Protein AF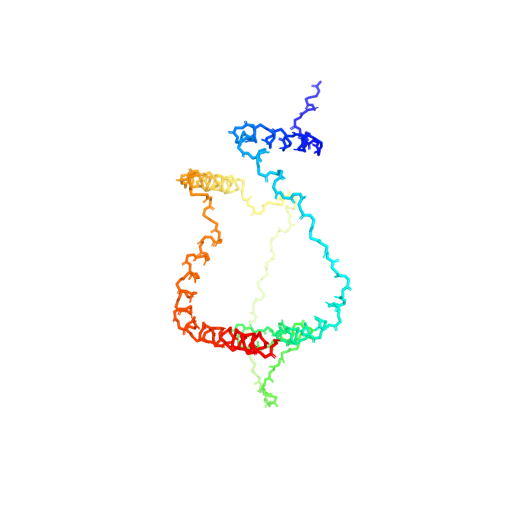-A0A2D8PUY9-F1 (afdb_monomer)

Solvent-accessible surface area (backbone atoms only — not comparable to full-atom values): 13698 Å² total; per-residue (Å²): 137,80,92,83,81,88,78,73,74,75,52,72,67,54,55,52,50,50,51,52,48,52,54,56,66,63,45,71,82,66,51,91,70,56,74,77,60,61,76,79,65,81,68,83,78,85,81,76,94,72,92,85,82,82,81,78,76,75,73,68,65,72,67,63,73,73,58,76,79,83,44,62,46,75,45,98,87,71,51,38,32,31,74,85,77,73,46,68,65,68,95,70,95,72,90,77,90,82,84,88,82,96,81,85,83,90,79,89,77,80,90,80,80,80,96,79,75,88,88,74,74,100,60,99,60,55,73,65,61,52,52,53,50,52,51,52,51,52,52,48,52,52,51,53,53,48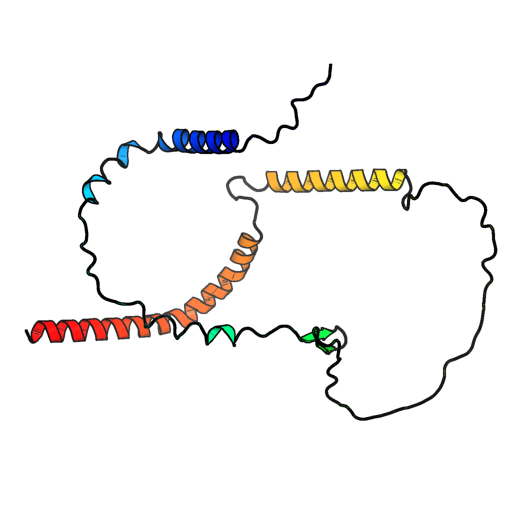,53,62,66,67,42,51,85,90,52,63,78,86,41,72,64,55,53,49,47,65,63,43,50,62,58,54,47,56,50,44,70,70,47,44,62,63,54,48,51,54,52,52,53,52,49,50,53,51,52,50,52,53,52,53,54,63,72,74,108

Foldseek 3Di:
DDPDDDPPPPPPVVVVVVVVVVVVVVCVVPPPPVVVVVVVPPDDDPDDDDDPDPPPPPPPPVVVVPPDPPQWDQDPVRWIARVVPRDTPDPDPDDDDDDDDPDDDDDPDDPDDDPDDPDDDPDPDDPVRVVVVVVVVVVVVVVVVVVLVPPDPVDHRCDVVVVVCVVCVVVVVVVCVVCVVVVVCVVVVVVVVVVVVVVVVVVVD

Radius of gyration: 35.77 Å; Cα contacts (8 Å, |Δi|>4): 36; chains: 1; bounding box: 80×52×100 Å

Secondary structure (DSSP, 8-state):
-----S--PPPHHHHHHHHHHHHHHHHTTTTTTTTTTSTTS------------SSSSSSSSTTTTTS----EEE-TTS-EEETTT--B--S----------------------------S-S-SS-HHHHHHHHHHHHHHHHHHHHHHHHS-TTS-S--HHHHHHHHHHHHHHHHHHHHHHHHHHHHHHHHHHHHHHHHHHHHH-

Sequence (205 aa):
MSDQNSQQEPSMEEILASIRRIISEDVDEEGSAAEKAVEAFEAEPKIGDETIADDLVAEESEYEEEVLELTDEVQDDGTVVNLKTGETLDEDTQQTEEDDPHRETGLVDEITTSASAAVIDERLVSQTAGIDSVSSLSALAAAVDDHRRASDPSIGPRTIEDLVKEVMRPMIREWLDDNLPALVERLVGREIERLTREAEDISQR

Mean predicted aligned error: 24.02 Å

Structure (mmCIF, N/CA/C/O backbone):
data_AF-A0A2D8PUY9-F1
#
_entry.id   AF-A0A2D8PUY9-F1
#
loop_
_atom_site.group_PDB
_atom_site.id
_atom_site.type_symbol
_atom_site.label_atom_id
_atom_site.label_alt_id
_atom_site.label_comp_id
_atom_site.label_asym_id
_atom_site.label_entity_id
_atom_site.label_seq_id
_atom_site.pdbx_PDB_ins_code
_atom_site.Cartn_x
_atom_site.Cartn_y
_atom_site.Cartn_z
_atom_site.occupancy
_atom_site.B_iso_or_equiv
_atom_site.auth_seq_id
_atom_site.auth_comp_id
_atom_site.auth_asym_id
_atom_site.auth_atom_id
_atom_site.pdbx_PDB_model_num
ATOM 1 N N . MET A 1 1 ? 57.898 -4.138 -7.271 1.00 39.34 1 MET A N 1
ATOM 2 C CA . MET A 1 1 ? 57.469 -3.847 -5.890 1.00 39.34 1 MET A CA 1
ATOM 3 C C . MET A 1 1 ? 55.996 -3.533 -6.012 1.00 39.34 1 MET A C 1
ATOM 5 O O . MET A 1 1 ? 55.668 -2.479 -6.530 1.00 39.34 1 MET A O 1
ATOM 9 N N . SER A 1 2 ? 55.167 -4.547 -5.791 1.00 42.94 2 SER A N 1
ATOM 10 C CA . SER A 1 2 ? 53.763 -4.593 -6.195 1.00 42.94 2 SER A CA 1
ATOM 11 C C . SER A 1 2 ? 52.893 -3.879 -5.167 1.00 42.94 2 SER A C 1
ATOM 13 O O . SER A 1 2 ? 52.941 -4.235 -3.993 1.00 42.94 2 SER A O 1
ATOM 15 N N . ASP A 1 3 ? 52.095 -2.914 -5.614 1.00 52.28 3 ASP A N 1
ATOM 16 C CA . ASP A 1 3 ? 51.030 -2.305 -4.822 1.00 52.28 3 ASP A CA 1
ATOM 17 C C . ASP A 1 3 ? 49.920 -3.345 -4.582 1.00 52.28 3 ASP A C 1
ATOM 19 O O . ASP A 1 3 ? 49.022 -3.540 -5.398 1.00 52.28 3 ASP A O 1
ATOM 23 N N . GLN A 1 4 ? 50.030 -4.073 -3.471 1.00 55.38 4 GLN A N 1
ATOM 24 C CA . GLN A 1 4 ? 49.036 -5.013 -2.946 1.00 55.38 4 GLN A CA 1
ATOM 25 C C . GLN A 1 4 ? 48.485 -4.447 -1.633 1.00 55.38 4 GLN A C 1
ATOM 27 O O . GLN A 1 4 ? 48.875 -4.892 -0.562 1.00 55.38 4 GLN A O 1
ATOM 32 N N . ASN A 1 5 ? 47.634 -3.418 -1.695 1.00 58.72 5 ASN A N 1
ATOM 33 C CA . ASN A 1 5 ? 46.869 -2.978 -0.515 1.00 58.72 5 ASN A CA 1
ATOM 34 C C . ASN A 1 5 ? 45.516 -2.312 -0.844 1.00 58.72 5 ASN A C 1
ATOM 36 O O . ASN A 1 5 ? 44.975 -1.588 -0.017 1.00 58.72 5 ASN A O 1
ATOM 40 N N . SER A 1 6 ? 44.963 -2.506 -2.047 1.00 58.19 6 SER A N 1
ATOM 41 C CA . SER A 1 6 ? 43.817 -1.698 -2.518 1.00 58.19 6 SER A CA 1
ATOM 42 C C . SER A 1 6 ? 42.512 -2.474 -2.722 1.00 58.19 6 SER A C 1
ATOM 44 O O . SER A 1 6 ? 41.561 -1.909 -3.249 1.00 58.19 6 SER A O 1
ATOM 46 N N . GLN A 1 7 ? 42.452 -3.754 -2.346 1.00 54.69 7 GLN A N 1
ATOM 47 C CA . GLN A 1 7 ? 41.226 -4.571 -2.397 1.00 54.69 7 GLN A CA 1
ATOM 48 C C . GLN A 1 7 ? 41.099 -5.482 -1.169 1.00 54.69 7 GLN A C 1
ATOM 50 O O . GLN A 1 7 ? 40.633 -6.613 -1.267 1.00 54.69 7 GLN A O 1
ATOM 55 N N . GLN A 1 8 ? 41.541 -5.009 -0.002 1.00 61.84 8 GLN A N 1
ATOM 56 C CA . GLN A 1 8 ? 41.141 -5.653 1.241 1.00 61.84 8 GLN A CA 1
ATOM 57 C C . GLN A 1 8 ? 39.711 -5.180 1.513 1.00 61.84 8 GLN A C 1
ATOM 59 O O . GLN A 1 8 ? 39.507 -4.034 1.913 1.00 61.84 8 GLN A O 1
ATOM 64 N N . GLU A 1 9 ? 38.719 -6.018 1.209 1.00 67.50 9 GLU A N 1
ATOM 65 C CA . GLU A 1 9 ? 37.385 -5.833 1.779 1.00 67.50 9 GLU A CA 1
ATOM 66 C C . GLU A 1 9 ? 37.569 -5.636 3.293 1.00 67.50 9 GLU A C 1
ATOM 68 O O . GLU A 1 9 ? 38.335 -6.400 3.899 1.00 67.50 9 GLU A O 1
ATOM 73 N N . PRO A 1 10 ? 36.989 -4.575 3.889 1.00 78.31 10 PRO A N 1
ATOM 74 C CA . PRO A 1 10 ? 37.226 -4.261 5.290 1.00 78.31 10 PRO A CA 1
ATOM 75 C C . PRO A 1 10 ? 36.910 -5.491 6.132 1.00 78.31 10 PRO A C 1
ATOM 77 O O . PRO A 1 10 ? 35.888 -6.153 5.927 1.00 78.31 10 PRO A O 1
ATOM 80 N N . SER A 1 11 ? 37.810 -5.818 7.058 1.00 83.94 11 SER A N 1
ATOM 81 C CA . SER A 1 11 ? 37.607 -6.970 7.931 1.00 83.94 11 SER A CA 1
ATOM 82 C C . SER A 1 11 ? 36.306 -6.769 8.708 1.00 83.94 11 SER A C 1
ATOM 84 O O . SER A 1 11 ? 35.991 -5.657 9.130 1.00 83.94 11 SER A O 1
ATOM 86 N N . MET A 1 12 ? 35.552 -7.843 8.935 1.00 82.31 12 MET A N 1
ATOM 87 C CA . MET A 1 12 ? 34.313 -7.849 9.726 1.00 82.31 12 MET A CA 1
ATOM 88 C C . MET A 1 12 ? 34.448 -7.050 11.037 1.00 82.31 12 MET A C 1
ATOM 90 O O . MET A 1 12 ? 33.540 -6.334 11.446 1.00 82.31 12 MET A O 1
ATOM 94 N N . GLU A 1 13 ? 35.610 -7.131 11.682 1.00 89.56 13 GLU A N 1
ATOM 95 C CA . GLU A 1 13 ? 35.911 -6.422 12.926 1.00 89.56 13 GLU A CA 1
ATOM 96 C C . GLU A 1 13 ? 36.027 -4.901 12.743 1.00 89.56 13 GLU A C 1
ATOM 98 O O . GLU A 1 13 ? 35.631 -4.152 13.631 1.00 89.56 13 GLU A O 1
ATOM 103 N N . GLU A 1 14 ? 36.503 -4.429 11.588 1.00 88.44 14 GLU A N 1
ATOM 104 C CA . GLU A 1 14 ? 36.558 -3.004 11.239 1.00 88.44 14 GLU A CA 1
ATOM 105 C C . GLU A 1 14 ? 35.168 -2.457 10.922 1.00 88.44 14 GLU A C 1
ATOM 107 O O . GLU A 1 14 ? 34.832 -1.360 11.369 1.00 88.44 14 GLU A O 1
ATOM 112 N N . ILE A 1 15 ? 34.333 -3.238 10.222 1.00 89.56 15 ILE A N 1
ATOM 113 C CA . ILE A 1 15 ? 32.924 -2.893 9.979 1.00 89.56 15 ILE A CA 1
ATOM 114 C C . ILE A 1 15 ? 32.199 -2.741 11.323 1.00 89.56 15 ILE A C 1
ATOM 116 O O . ILE A 1 15 ? 31.556 -1.721 11.577 1.00 89.56 15 ILE A O 1
ATOM 120 N N . LEU A 1 16 ? 32.361 -3.711 12.227 1.00 91.31 16 LEU A N 1
ATOM 121 C CA . LEU A 1 16 ? 31.745 -3.681 13.555 1.00 91.31 16 LEU A CA 1
ATOM 122 C C . LEU A 1 16 ? 32.310 -2.561 14.441 1.00 91.31 16 LEU A C 1
ATOM 124 O O . LEU A 1 16 ? 31.557 -1.929 15.183 1.00 91.31 16 LEU A O 1
ATOM 128 N N . ALA A 1 17 ? 33.610 -2.274 14.354 1.00 93.31 17 ALA A N 1
ATOM 129 C CA . ALA A 1 17 ? 34.223 -1.158 15.067 1.00 93.31 17 ALA A CA 1
ATOM 130 C C . ALA A 1 17 ? 33.740 0.199 14.535 1.00 93.31 17 ALA A C 1
ATOM 132 O O . ALA A 1 17 ? 33.518 1.110 15.331 1.00 93.31 17 ALA A O 1
ATOM 133 N N . SER A 1 18 ? 33.527 0.334 13.221 1.00 89.44 18 SER A N 1
ATOM 134 C CA . SER A 1 18 ? 33.013 1.565 12.615 1.00 89.44 18 SER A CA 1
ATOM 135 C C . SER A 1 18 ? 31.549 1.808 12.969 1.00 89.44 18 SER A C 1
ATOM 137 O O . SER A 1 18 ? 31.197 2.939 13.290 1.00 89.44 18 SER A O 1
ATOM 139 N N . ILE A 1 19 ? 30.707 0.766 12.970 1.00 90.88 19 ILE A N 1
ATOM 140 C CA . ILE A 1 19 ? 29.314 0.868 13.435 1.00 90.88 19 ILE A CA 1
ATOM 141 C C . ILE A 1 19 ? 29.287 1.238 14.922 1.00 90.88 19 ILE A C 1
ATOM 143 O O . ILE A 1 19 ? 28.583 2.167 15.305 1.00 90.88 19 ILE A O 1
ATOM 147 N N . ARG A 1 20 ? 30.097 0.572 15.763 1.00 87.12 20 ARG A N 1
ATOM 148 C CA . ARG A 1 20 ? 30.186 0.895 17.197 1.00 87.12 20 ARG A CA 1
ATOM 149 C C . ARG A 1 20 ? 30.632 2.339 17.422 1.00 87.12 20 ARG A C 1
ATOM 151 O O . ARG A 1 20 ? 30.072 3.002 18.283 1.00 87.12 20 ARG A O 1
ATOM 158 N N . ARG A 1 21 ? 31.612 2.826 16.657 1.00 88.50 21 ARG A N 1
ATOM 159 C CA . ARG A 1 21 ? 32.070 4.215 16.740 1.00 88.50 21 ARG A CA 1
ATOM 160 C C . ARG A 1 21 ? 30.970 5.199 16.357 1.00 88.50 21 ARG A C 1
ATOM 162 O O . ARG A 1 21 ? 30.774 6.139 17.107 1.00 88.50 21 ARG A O 1
ATOM 169 N N . ILE A 1 22 ? 30.258 4.968 15.250 1.00 88.94 22 ILE A N 1
ATOM 170 C CA . ILE A 1 22 ? 29.157 5.841 14.817 1.00 88.94 22 ILE A CA 1
ATOM 171 C C . ILE A 1 22 ? 28.070 5.881 15.894 1.00 88.94 22 ILE A C 1
ATOM 173 O O . ILE A 1 22 ? 27.685 6.961 16.301 1.00 88.94 22 ILE A O 1
ATOM 177 N N . ILE A 1 23 ? 27.649 4.735 16.438 1.00 85.25 23 ILE A N 1
ATOM 178 C CA . ILE A 1 23 ? 26.614 4.696 17.487 1.00 85.25 23 ILE A CA 1
ATOM 179 C C . ILE A 1 23 ? 27.082 5.389 18.774 1.00 85.25 23 ILE A C 1
ATOM 181 O O . ILE A 1 23 ? 26.304 6.097 19.399 1.00 85.25 23 ILE A O 1
ATOM 185 N N . SER A 1 24 ? 28.336 5.201 19.194 1.00 83.00 24 SER A N 1
ATOM 186 C CA . SER A 1 24 ? 28.857 5.895 20.379 1.00 83.00 24 SER A CA 1
ATOM 187 C C . SER A 1 24 ? 29.005 7.403 20.158 1.00 83.00 24 SER A C 1
ATOM 189 O O . SER A 1 24 ? 28.693 8.168 21.057 1.00 83.00 24 SER A O 1
ATOM 191 N N . GLU A 1 25 ? 29.442 7.828 18.972 1.00 79.31 25 GLU A N 1
ATOM 192 C CA . GLU A 1 25 ? 29.632 9.240 18.613 1.00 79.31 25 GLU A CA 1
ATOM 193 C C . GLU A 1 25 ? 28.287 9.978 18.432 1.00 79.31 25 GLU A C 1
ATOM 195 O O . GLU A 1 25 ? 28.216 11.165 18.732 1.00 79.31 25 GLU A O 1
ATOM 200 N N . ASP A 1 26 ? 27.217 9.276 18.032 1.00 65.94 26 ASP A N 1
ATOM 201 C CA . ASP A 1 26 ? 25.867 9.836 17.811 1.00 65.94 26 ASP A CA 1
ATOM 202 C C . ASP A 1 26 ? 24.977 9.828 19.079 1.00 65.94 26 ASP A C 1
ATOM 204 O O . ASP A 1 26 ? 24.033 10.605 19.189 1.00 65.94 26 ASP A O 1
ATOM 208 N N . VAL A 1 27 ? 25.266 8.977 20.076 1.00 58.22 27 VAL A N 1
ATOM 209 C CA . VAL A 1 27 ? 24.495 8.903 21.343 1.00 58.22 27 VAL A CA 1
ATOM 210 C C . VAL A 1 27 ? 24.964 9.931 22.386 1.00 58.22 27 VAL A C 1
ATOM 212 O O . VAL A 1 27 ? 24.196 10.307 23.279 1.00 58.22 27 VAL A O 1
ATOM 215 N N . ASP A 1 28 ? 26.191 10.444 22.266 1.00 57.47 28 ASP A N 1
ATOM 216 C CA . ASP A 1 28 ? 26.758 11.405 23.221 1.00 57.47 28 ASP A CA 1
ATOM 217 C C . ASP A 1 28 ? 26.143 12.822 23.116 1.00 57.47 28 ASP A C 1
ATOM 219 O O . ASP A 1 28 ? 26.280 13.612 24.054 1.00 57.47 28 ASP A O 1
ATOM 223 N N . GLU A 1 29 ? 25.399 13.147 22.046 1.00 57.59 29 GLU A N 1
ATOM 224 C CA . GLU A 1 29 ? 24.686 14.435 21.925 1.00 57.59 29 GLU A CA 1
ATOM 225 C C . GLU A 1 29 ? 23.234 14.419 22.460 1.00 57.59 29 GLU A C 1
ATOM 227 O O . GLU A 1 29 ? 22.663 15.488 22.688 1.00 57.59 29 GLU A O 1
ATOM 232 N N . GLU A 1 30 ? 22.658 13.255 22.796 1.00 55.03 30 GLU A N 1
ATOM 233 C CA . GLU A 1 30 ? 21.299 13.151 23.379 1.00 55.03 30 GLU A CA 1
ATOM 234 C C . GLU A 1 30 ? 21.244 12.478 24.775 1.00 55.03 30 GLU A C 1
ATOM 236 O O . GLU A 1 30 ? 20.183 12.381 25.401 1.00 55.03 30 GLU A O 1
ATOM 241 N N . GLY A 1 31 ? 22.387 12.066 25.335 1.00 53.97 31 GLY A N 1
ATOM 242 C CA . GLY A 1 31 ? 22.458 11.213 26.533 1.00 53.97 31 GLY A CA 1
ATOM 243 C C . GLY A 1 31 ? 22.120 11.841 27.898 1.00 53.97 31 GLY A C 1
ATOM 244 O O . GLY A 1 31 ? 21.880 11.110 28.856 1.00 53.97 31 GLY A O 1
ATOM 245 N N . SER A 1 32 ? 22.042 13.169 28.048 1.00 48.53 32 SER A N 1
ATOM 246 C CA . SER A 1 32 ? 21.893 13.776 29.391 1.00 48.53 32 SER A CA 1
ATOM 247 C C . SER A 1 32 ? 20.459 13.771 29.959 1.00 48.53 32 SER A C 1
ATOM 249 O O . SER A 1 32 ? 20.267 14.160 31.114 1.00 48.53 32 SER A O 1
ATOM 251 N N . ALA A 1 33 ? 19.445 13.350 29.194 1.00 51.28 33 ALA A N 1
ATOM 252 C CA . ALA A 1 33 ? 18.051 13.286 29.660 1.00 51.28 33 ALA A CA 1
ATOM 253 C C . ALA A 1 33 ? 17.526 11.852 29.879 1.00 51.28 33 ALA A C 1
ATOM 255 O O . ALA A 1 33 ? 16.511 11.675 30.554 1.00 51.28 33 ALA A O 1
ATOM 256 N N . ALA A 1 34 ? 18.219 10.831 29.36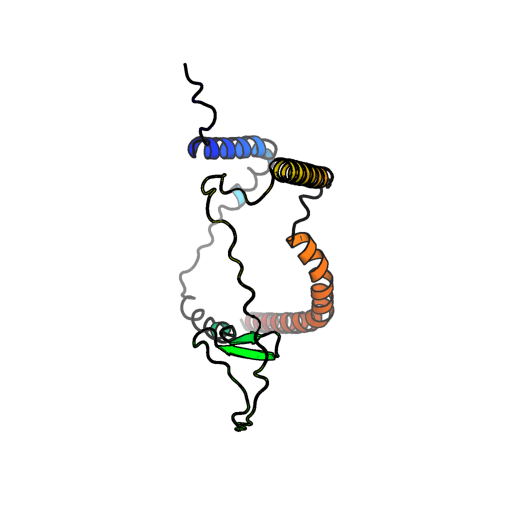4 1.00 53.38 34 ALA A N 1
ATOM 257 C CA . ALA A 1 34 ? 17.786 9.435 29.442 1.00 53.38 34 ALA A CA 1
ATOM 258 C C . ALA A 1 34 ? 18.162 8.741 30.766 1.00 53.38 34 ALA A C 1
ATOM 260 O O . ALA A 1 34 ? 17.457 7.832 31.200 1.00 53.38 34 ALA A O 1
ATOM 261 N N . GLU A 1 35 ? 19.196 9.205 31.478 1.00 47.31 35 GLU A N 1
ATOM 262 C CA . GLU A 1 35 ? 19.642 8.584 32.741 1.00 47.31 35 GLU A CA 1
ATOM 263 C C . GLU A 1 35 ? 18.637 8.720 33.900 1.00 47.31 35 GLU A C 1
ATOM 265 O O . GLU A 1 35 ? 18.695 7.957 34.859 1.00 47.31 35 GLU A O 1
ATOM 270 N N . LYS A 1 36 ? 17.661 9.635 33.812 1.00 43.88 36 LYS A N 1
ATOM 271 C CA . LYS A 1 36 ? 16.648 9.830 34.865 1.00 43.88 36 LYS A CA 1
ATOM 272 C C . LYS A 1 36 ? 15.366 9.008 34.672 1.00 43.88 36 LYS A C 1
ATOM 274 O O . LYS A 1 36 ? 14.509 9.013 35.550 1.00 43.88 36 LYS A O 1
ATOM 279 N N . ALA A 1 37 ? 15.218 8.318 33.539 1.00 48.06 37 ALA A N 1
ATOM 280 C CA . ALA A 1 37 ? 14.040 7.500 33.236 1.00 48.06 37 ALA A CA 1
ATOM 281 C C . ALA A 1 37 ? 14.237 6.006 33.557 1.00 48.06 37 ALA A C 1
ATOM 283 O O . ALA A 1 37 ? 13.255 5.278 33.681 1.00 48.06 37 ALA A O 1
ATOM 284 N N . VAL A 1 38 ? 15.483 5.551 33.737 1.00 52.88 38 VAL A N 1
ATOM 285 C CA . VAL A 1 38 ? 15.800 4.131 33.976 1.00 52.88 38 VAL A CA 1
ATOM 286 C C . VAL A 1 38 ? 15.551 3.715 35.437 1.00 52.88 38 VAL A C 1
ATOM 288 O O . VAL A 1 38 ? 15.194 2.571 35.692 1.00 52.88 38 VAL A O 1
ATOM 291 N N . GLU A 1 39 ? 15.619 4.644 36.399 1.00 45.78 39 GLU A N 1
ATOM 292 C CA . GLU A 1 39 ? 15.403 4.354 37.833 1.00 45.78 39 GLU A CA 1
ATOM 293 C C . GLU A 1 39 ? 13.915 4.139 38.202 1.00 45.78 39 GLU A C 1
ATOM 295 O O . GLU A 1 39 ? 13.597 3.597 39.256 1.00 45.78 39 GLU A O 1
ATOM 300 N N . ALA A 1 40 ? 12.974 4.519 37.329 1.00 43.59 40 ALA A N 1
ATOM 301 C CA . ALA A 1 40 ? 11.534 4.343 37.562 1.00 43.59 40 ALA A CA 1
ATOM 302 C C . ALA A 1 40 ? 10.964 3.022 37.007 1.00 43.59 40 ALA A C 1
ATOM 304 O O . ALA A 1 40 ? 9.777 2.753 37.188 1.00 43.59 40 ALA A O 1
ATOM 305 N N . PHE A 1 41 ? 11.783 2.207 36.332 1.00 45.38 41 PHE A N 1
ATOM 306 C CA . PHE A 1 41 ? 11.349 0.952 35.703 1.00 45.38 41 PHE A CA 1
ATOM 307 C C . PHE A 1 41 ? 11.791 -0.309 36.472 1.00 45.38 41 PHE A C 1
ATOM 309 O O . PHE A 1 41 ? 11.476 -1.423 36.066 1.00 45.38 41 PHE A O 1
ATOM 316 N N . GLU A 1 42 ? 12.468 -0.159 37.616 1.00 46.56 42 GLU A N 1
ATOM 317 C CA . GLU A 1 42 ? 12.933 -1.264 38.473 1.00 46.56 42 GLU A CA 1
ATOM 318 C C . GLU A 1 42 ? 11.862 -1.717 39.494 1.00 46.56 42 GLU A C 1
ATOM 320 O O . GLU A 1 42 ? 12.136 -1.978 40.663 1.00 46.56 42 GLU A O 1
ATOM 325 N N . ALA A 1 43 ? 10.600 -1.791 39.062 1.00 48.88 43 ALA A N 1
ATOM 326 C CA . ALA A 1 43 ? 9.528 -2.435 39.816 1.00 48.88 43 ALA A CA 1
ATOM 327 C C . ALA A 1 43 ? 9.111 -3.715 39.079 1.00 48.88 43 ALA A C 1
ATOM 329 O O . ALA A 1 43 ? 8.356 -3.672 38.111 1.00 48.88 43 ALA A O 1
ATOM 330 N N . GLU A 1 44 ? 9.634 -4.857 39.529 1.00 53.91 44 GLU A N 1
ATOM 331 C CA . GLU A 1 44 ? 9.327 -6.187 38.991 1.00 53.91 44 GLU A CA 1
ATOM 332 C C . GLU A 1 44 ? 7.812 -6.490 39.014 1.00 53.91 44 GLU A C 1
ATOM 334 O O . GLU A 1 44 ? 7.208 -6.500 40.095 1.00 53.91 44 GLU A O 1
ATOM 339 N N . PRO A 1 45 ? 7.175 -6.849 37.881 1.00 41.25 45 PRO A N 1
ATOM 340 C CA . PRO A 1 45 ? 5.915 -7.568 37.916 1.00 41.25 45 PRO A CA 1
ATOM 341 C C . PRO A 1 45 ? 6.205 -9.062 38.100 1.00 41.25 45 PRO A C 1
ATOM 343 O O . PRO A 1 45 ? 6.886 -9.695 37.293 1.00 41.25 45 PRO A O 1
ATOM 346 N N . LYS A 1 46 ? 5.668 -9.651 39.172 1.00 51.81 46 LYS A N 1
ATOM 347 C CA . LYS A 1 46 ? 5.654 -11.106 39.347 1.00 51.81 46 LYS A CA 1
ATOM 348 C C . LYS A 1 46 ? 4.720 -11.720 38.309 1.00 51.81 46 LYS A C 1
ATOM 350 O O . LYS A 1 46 ? 3.504 -11.671 38.474 1.00 51.81 46 LYS A O 1
ATOM 355 N N . ILE A 1 47 ? 5.294 -12.281 37.250 1.00 44.88 47 ILE A N 1
ATOM 356 C CA . ILE A 1 47 ? 4.566 -13.082 36.266 1.00 44.88 47 ILE A CA 1
ATOM 357 C C . ILE A 1 47 ? 4.238 -14.419 36.934 1.00 44.88 47 ILE A C 1
ATOM 359 O O . ILE A 1 47 ? 5.130 -15.201 37.264 1.00 44.88 47 ILE A O 1
ATOM 363 N N . GLY A 1 48 ? 2.951 -14.613 37.218 1.00 41.06 48 GLY A N 1
ATOM 364 C CA . GLY A 1 48 ? 2.392 -15.872 37.684 1.00 41.06 48 GLY A CA 1
ATOM 365 C C . GLY A 1 48 ? 2.424 -16.913 36.570 1.00 41.06 48 GLY A C 1
ATOM 366 O O . GLY A 1 48 ? 2.062 -16.637 35.431 1.00 41.06 48 GLY A O 1
ATOM 367 N N . ASP A 1 49 ? 2.892 -18.092 36.942 1.00 51.25 49 ASP A N 1
ATOM 368 C CA . ASP A 1 49 ? 2.841 -19.340 36.196 1.00 51.25 49 ASP A CA 1
ATOM 369 C C . ASP A 1 49 ? 1.385 -19.818 36.094 1.00 51.25 49 ASP A C 1
ATOM 371 O O . ASP A 1 49 ? 0.899 -20.443 37.029 1.00 51.25 49 ASP A O 1
ATOM 375 N N . GLU A 1 50 ? 0.677 -19.494 35.006 1.00 47.69 50 GLU A N 1
ATOM 376 C CA . GLU A 1 50 ? -0.506 -20.247 34.565 1.00 47.69 50 GLU A CA 1
ATOM 377 C C . GLU A 1 50 ? -0.556 -20.330 33.028 1.00 47.69 50 GLU A C 1
ATOM 379 O O . GLU A 1 50 ? -0.719 -19.352 32.304 1.00 47.69 50 GLU A O 1
ATOM 384 N N . THR A 1 51 ? -0.358 -21.559 32.560 1.00 51.56 51 THR A N 1
ATOM 385 C CA . THR A 1 51 ? -0.690 -22.162 31.263 1.00 51.56 51 THR A CA 1
ATOM 386 C C . THR A 1 51 ? -1.649 -21.376 30.343 1.00 51.56 51 THR A C 1
ATOM 388 O O . THR A 1 51 ? -2.864 -21.442 30.512 1.00 51.56 51 THR A O 1
ATOM 391 N N . ILE A 1 52 ? -1.114 -20.757 29.282 1.00 48.19 52 ILE A N 1
ATOM 392 C CA . ILE A 1 52 ? -1.860 -20.343 28.069 1.00 48.19 52 ILE A CA 1
ATOM 393 C C . ILE A 1 52 ? -1.088 -20.813 26.821 1.00 48.19 52 ILE A C 1
ATOM 395 O O . ILE A 1 52 ? -0.764 -20.033 25.932 1.00 48.19 52 ILE A O 1
ATOM 399 N N . ALA A 1 53 ? -0.682 -22.084 26.794 1.00 52.62 53 ALA A N 1
ATOM 400 C CA . ALA A 1 53 ? 0.123 -22.639 25.698 1.00 52.62 53 ALA A CA 1
ATOM 401 C C . ALA A 1 53 ? -0.610 -23.696 24.854 1.00 52.62 53 ALA A C 1
ATOM 403 O O . ALA A 1 53 ? -0.027 -24.187 23.896 1.00 52.62 53 ALA A O 1
ATOM 404 N N . ASP A 1 54 ? -1.859 -24.046 25.182 1.00 49.22 54 ASP A N 1
ATOM 405 C CA . ASP A 1 54 ? -2.539 -25.202 24.566 1.00 49.22 54 ASP A CA 1
ATOM 406 C C . ASP A 1 54 ? -3.708 -24.838 23.628 1.00 49.22 54 ASP A C 1
ATOM 408 O O . ASP A 1 54 ? -4.216 -25.708 22.936 1.00 49.22 54 ASP A O 1
ATOM 412 N N . ASP A 1 55 ? -4.118 -23.564 23.549 1.00 45.53 55 ASP A N 1
ATOM 413 C CA . ASP A 1 55 ? -5.322 -23.150 22.790 1.00 45.53 55 ASP A CA 1
ATOM 414 C C . ASP A 1 55 ? -5.024 -22.327 21.519 1.00 45.53 55 ASP A C 1
ATOM 416 O O . ASP A 1 55 ? -5.927 -21.978 20.771 1.00 45.53 55 ASP A O 1
ATOM 420 N N . LEU A 1 56 ? -3.753 -22.016 21.236 1.00 48.09 56 LEU A N 1
ATOM 421 C CA . LEU A 1 56 ? -3.364 -21.184 20.081 1.00 48.09 56 LEU A CA 1
ATOM 422 C C . LEU A 1 56 ? -2.808 -21.982 18.890 1.00 48.09 56 LEU A C 1
ATOM 424 O O . LEU A 1 56 ? -2.396 -21.390 17.902 1.00 48.09 56 LEU A O 1
ATOM 428 N N . VAL A 1 57 ? -2.794 -23.316 18.962 1.00 53.12 57 VAL A N 1
ATOM 429 C C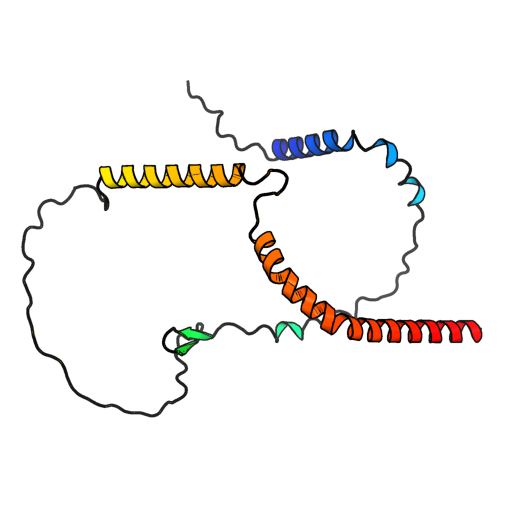A . VAL A 1 57 ? -2.201 -24.183 17.920 1.00 53.12 57 VAL A CA 1
ATOM 430 C C . VAL A 1 57 ? -3.250 -24.687 16.910 1.00 53.12 57 VAL A C 1
ATOM 432 O O . VAL A 1 57 ? -2.898 -25.276 15.894 1.00 53.12 57 VAL A O 1
ATOM 435 N N . ALA A 1 58 ? -4.545 -24.458 17.151 1.00 52.12 58 ALA A N 1
ATOM 436 C CA . ALA A 1 58 ? -5.619 -25.040 16.339 1.00 52.12 58 ALA A CA 1
ATOM 437 C C . ALA A 1 58 ? -6.108 -24.169 15.161 1.00 52.12 58 ALA A C 1
ATOM 439 O O . ALA A 1 58 ? -6.729 -24.710 14.252 1.00 52.12 58 ALA A O 1
ATOM 440 N N . GLU A 1 59 ? -5.833 -22.859 15.136 1.00 50.31 59 GLU A N 1
ATOM 441 C CA . GLU A 1 59 ? -6.374 -21.948 14.103 1.00 50.31 59 GLU A CA 1
ATOM 442 C C . GLU A 1 59 ? -5.392 -21.597 12.965 1.00 50.31 59 GLU A C 1
ATOM 444 O O . GLU A 1 59 ? -5.777 -20.917 12.020 1.00 50.31 59 GLU A O 1
ATOM 449 N N . GLU A 1 60 ? -4.144 -22.079 12.983 1.00 50.03 60 GLU A N 1
ATOM 450 C CA . GLU A 1 60 ? -3.188 -21.812 11.889 1.00 50.03 60 GLU A CA 1
ATOM 451 C C . GLU A 1 60 ? -3.398 -22.702 10.645 1.00 50.03 60 GLU A C 1
ATOM 453 O O . GLU A 1 60 ? -2.886 -22.371 9.580 1.00 50.03 60 GLU A O 1
ATOM 458 N N . SER A 1 61 ? -4.187 -23.785 10.719 1.00 48.84 61 SER A N 1
ATOM 459 C CA . SER A 1 61 ? -4.348 -24.713 9.581 1.00 48.84 61 SER A CA 1
ATOM 460 C C . SER A 1 61 ? -5.373 -24.289 8.520 1.00 48.84 61 SER A C 1
ATOM 462 O O . SER A 1 61 ? -5.279 -24.744 7.386 1.00 48.84 61 SER A O 1
ATOM 464 N N . GLU A 1 62 ? -6.337 -23.414 8.837 1.00 53.84 62 GLU A N 1
ATOM 465 C CA . GLU A 1 62 ? -7.371 -23.017 7.857 1.00 53.84 62 GLU A CA 1
ATOM 466 C C . GLU A 1 62 ? -6.846 -22.037 6.792 1.00 53.84 62 GLU A C 1
ATOM 468 O O . GLU A 1 62 ? -7.415 -21.941 5.708 1.00 53.84 62 GLU A O 1
ATOM 473 N N . TYR A 1 63 ? -5.730 -21.350 7.054 1.00 51.62 63 TYR A N 1
ATOM 474 C CA . TYR A 1 63 ? -5.149 -20.373 6.125 1.00 51.62 63 TYR A CA 1
ATOM 475 C C . TYR A 1 63 ? -4.176 -20.987 5.108 1.00 51.62 63 TYR A C 1
ATOM 477 O O . TYR A 1 63 ? -3.845 -20.337 4.118 1.00 51.62 63 TYR A O 1
ATOM 485 N N . GLU A 1 64 ? -3.716 -22.225 5.321 1.00 58.06 64 GLU A N 1
ATOM 486 C CA . GLU A 1 64 ? -2.855 -22.924 4.356 1.00 58.06 64 GLU A CA 1
ATOM 487 C C . GLU A 1 64 ? -3.658 -23.465 3.159 1.00 58.06 64 GLU A C 1
ATOM 489 O O . GLU A 1 64 ? -3.118 -23.567 2.060 1.00 58.06 64 GLU A O 1
ATOM 494 N N . GLU A 1 65 ? -4.956 -23.744 3.332 1.00 60.75 65 GLU A N 1
ATOM 495 C CA . GLU A 1 65 ? -5.827 -24.271 2.268 1.00 60.75 65 GLU A CA 1
ATOM 496 C C . GLU A 1 65 ? -6.341 -23.189 1.295 1.00 60.75 65 GLU A C 1
ATOM 498 O O . GLU A 1 65 ? -6.729 -23.504 0.170 1.00 60.75 65 GLU A O 1
ATOM 503 N N . GLU A 1 66 ? -6.327 -21.907 1.685 1.00 66.94 66 GLU A N 1
ATOM 504 C CA . GLU A 1 66 ? -6.778 -20.787 0.835 1.00 66.94 66 GLU A CA 1
ATOM 505 C C . GLU A 1 66 ? -5.677 -20.280 -0.124 1.00 66.94 66 GLU A C 1
ATOM 507 O O . GLU A 1 66 ? -5.926 -19.476 -1.029 1.00 66.94 66 GLU A O 1
ATOM 512 N N . VAL A 1 67 ? -4.447 -20.780 0.020 1.00 77.75 67 VAL A N 1
ATOM 513 C CA . VAL A 1 67 ? -3.356 -20.506 -0.917 1.00 77.75 67 VAL A CA 1
ATOM 514 C C . VAL A 1 67 ? -3.518 -21.409 -2.137 1.00 77.75 67 VAL A C 1
ATOM 516 O O . VAL A 1 67 ? -3.150 -22.580 -2.123 1.00 77.75 67 VAL A O 1
ATOM 519 N N . LEU A 1 68 ? -4.057 -20.851 -3.222 1.00 75.06 68 LEU A N 1
ATOM 520 C CA . LEU A 1 68 ? -4.170 -21.564 -4.493 1.00 75.06 68 LEU A CA 1
ATOM 521 C C . LEU A 1 68 ? -2.780 -21.984 -4.991 1.00 75.06 68 LEU A C 1
ATOM 523 O O . LEU A 1 68 ? -1.932 -21.144 -5.308 1.00 75.06 68 LEU A O 1
ATOM 527 N N . GLU A 1 69 ? -2.558 -23.292 -5.097 1.00 71.19 69 GLU A N 1
ATOM 528 C CA . GLU A 1 69 ? -1.376 -23.841 -5.749 1.00 71.19 69 GLU A CA 1
ATOM 529 C C . GLU A 1 69 ? -1.422 -23.475 -7.240 1.00 71.19 69 GLU A C 1
ATOM 531 O O . GLU A 1 69 ? -2.176 -24.070 -8.009 1.00 71.19 69 GLU A O 1
ATOM 536 N N . LEU A 1 70 ? -0.611 -22.490 -7.648 1.00 84.56 70 LEU A N 1
ATOM 537 C CA . LEU A 1 70 ? -0.479 -21.952 -9.014 1.00 84.56 70 LEU A CA 1
ATOM 538 C C . LEU A 1 70 ? 0.154 -22.963 -9.998 1.00 84.56 70 LEU A C 1
ATOM 540 O O . LEU A 1 70 ? 1.125 -22.682 -10.695 1.00 84.56 70 LEU A O 1
ATOM 544 N N . THR A 1 71 ? -0.353 -24.189 -10.004 1.00 86.12 71 THR A N 1
ATOM 545 C CA . THR A 1 71 ? 0.136 -25.301 -10.823 1.00 86.12 71 THR A CA 1
ATOM 546 C C . THR A 1 71 ? -0.447 -25.304 -12.227 1.00 86.12 71 THR A C 1
ATOM 548 O O . THR A 1 71 ? 0.065 -26.037 -13.066 1.00 86.12 71 THR A O 1
ATOM 551 N N . ASP A 1 72 ? -1.434 -24.456 -12.500 1.00 89.19 72 ASP A N 1
ATOM 552 C CA . ASP A 1 72 ? -2.061 -24.299 -13.805 1.00 89.19 72 ASP A CA 1
ATOM 553 C C . ASP A 1 72 ? -1.707 -22.919 -14.393 1.00 89.19 72 ASP A C 1
ATOM 555 O O . ASP A 1 72 ? -1.978 -21.881 -13.786 1.00 89.19 72 ASP A O 1
ATOM 559 N N . GLU A 1 73 ? -1.071 -22.904 -15.567 1.00 86.75 73 GLU A N 1
ATOM 560 C CA . GLU A 1 73 ? -0.688 -21.694 -16.306 1.00 86.75 73 GLU A CA 1
ATOM 561 C C . GLU A 1 73 ? -1.627 -21.482 -17.500 1.00 86.75 73 GLU A C 1
ATOM 563 O O . GLU A 1 73 ? -1.894 -22.410 -18.261 1.00 86.75 73 GLU A O 1
ATOM 568 N N . VAL A 1 74 ? -2.115 -20.254 -17.687 1.00 88.06 74 VAL A N 1
ATOM 569 C CA . VAL A 1 74 ? -2.939 -19.876 -18.846 1.00 88.06 74 VAL A CA 1
ATOM 570 C C . VAL A 1 74 ? -2.030 -19.330 -19.945 1.00 88.06 74 VAL A C 1
ATOM 572 O O . VAL A 1 74 ? -1.353 -18.324 -19.738 1.00 88.06 74 VAL A O 1
ATOM 575 N N . GLN A 1 75 ? -2.027 -19.970 -21.112 1.00 84.31 75 GLN A N 1
ATOM 576 C CA . GLN A 1 75 ? -1.287 -19.516 -22.291 1.00 84.31 75 GLN A CA 1
ATOM 577 C C . GLN A 1 75 ? -1.996 -18.355 -23.011 1.00 84.31 75 GLN A C 1
ATOM 579 O O . GLN A 1 75 ? -3.198 -18.135 -22.855 1.00 84.31 75 GLN A O 1
ATOM 584 N N . ASP A 1 76 ? -1.256 -17.633 -23.861 1.00 77.94 76 ASP A N 1
ATOM 585 C CA . ASP A 1 76 ? -1.764 -16.502 -24.661 1.00 77.94 76 ASP A CA 1
ATOM 586 C C . ASP A 1 76 ? -2.894 -16.889 -25.640 1.00 77.94 76 ASP A C 1
ATOM 588 O O . ASP A 1 76 ? -3.634 -16.027 -26.119 1.00 77.94 76 ASP A O 1
ATOM 592 N N . ASP A 1 77 ? -3.029 -18.180 -25.951 1.00 75.50 77 ASP A N 1
ATOM 593 C CA . ASP A 1 77 ? -4.090 -18.744 -26.788 1.00 75.50 77 ASP A CA 1
ATOM 594 C C . ASP A 1 77 ? -5.347 -19.160 -25.995 1.00 75.50 77 ASP A C 1
ATOM 596 O O . ASP A 1 77 ? -6.338 -19.579 -26.596 1.00 75.50 77 ASP A O 1
ATOM 600 N N . GLY A 1 78 ? -5.338 -18.982 -24.668 1.00 80.06 78 GLY A N 1
ATOM 601 C CA . GLY A 1 78 ? -6.435 -19.316 -23.757 1.00 80.06 78 GLY A CA 1
ATOM 602 C C . GLY A 1 78 ? -6.398 -20.744 -23.204 1.00 80.06 78 GLY A C 1
ATOM 603 O O . GLY A 1 78 ? -7.280 -21.098 -22.422 1.00 80.06 78 GLY A O 1
ATOM 604 N N . THR A 1 79 ? -5.400 -21.551 -23.570 1.00 82.31 79 THR A N 1
ATOM 605 C CA . THR A 1 79 ? -5.255 -22.940 -23.107 1.00 82.31 79 THR A CA 1
ATOM 606 C C . THR A 1 79 ? -4.646 -22.989 -21.707 1.00 82.31 79 THR A C 1
ATOM 608 O O . THR A 1 79 ? -3.677 -22.281 -21.427 1.00 82.31 79 THR A O 1
ATOM 611 N N . VAL A 1 80 ? -5.160 -23.856 -20.831 1.00 83.94 80 VAL A N 1
ATOM 612 C CA . VAL A 1 80 ? -4.603 -24.065 -19.484 1.00 83.94 80 VAL A CA 1
ATOM 613 C C . VAL A 1 80 ? -3.657 -25.266 -19.483 1.00 83.94 80 VAL A C 1
ATOM 615 O O . VAL A 1 80 ? -4.029 -26.359 -19.915 1.00 83.94 80 VAL A O 1
ATOM 618 N N . VAL A 1 81 ? -2.432 -25.075 -18.993 1.00 83.31 81 VAL A N 1
ATOM 619 C CA . VAL A 1 81 ? -1.390 -26.109 -18.912 1.00 83.31 81 VAL A CA 1
ATOM 620 C C . VAL A 1 81 ? -1.055 -26.396 -17.463 1.00 83.31 81 VAL A C 1
ATOM 622 O O . VAL A 1 81 ? -0.670 -25.496 -16.719 1.00 83.31 81 VAL A O 1
ATOM 625 N N . ASN A 1 82 ? -1.113 -27.666 -17.071 1.00 86.50 82 ASN A N 1
ATOM 626 C CA . ASN A 1 82 ? -0.646 -28.069 -15.753 1.00 86.50 82 ASN A CA 1
ATOM 627 C C . ASN A 1 82 ? 0.893 -28.138 -15.731 1.00 86.50 82 ASN A C 1
ATOM 629 O O . ASN A 1 82 ? 1.488 -29.034 -16.327 1.00 86.50 82 ASN A O 1
ATOM 633 N N . LEU A 1 83 ? 1.558 -27.246 -14.999 1.00 82.81 83 LEU A N 1
ATOM 634 C CA . LEU A 1 83 ? 3.020 -27.136 -14.884 1.00 82.81 83 LEU A CA 1
ATOM 635 C C . LEU A 1 83 ? 3.694 -28.389 -14.303 1.00 82.81 83 LEU A C 1
ATOM 637 O O . LEU A 1 83 ? 4.877 -28.632 -14.542 1.00 82.81 83 LEU A O 1
ATOM 641 N N . LYS A 1 84 ? 2.959 -29.193 -13.525 1.00 82.31 84 LYS A N 1
ATOM 642 C CA . LYS A 1 84 ? 3.485 -30.412 -12.891 1.00 82.31 84 LYS A CA 1
ATOM 643 C C . LYS A 1 84 ? 3.490 -31.609 -13.840 1.00 82.31 84 LYS A C 1
ATOM 645 O O . LYS A 1 84 ? 4.355 -32.476 -13.717 1.00 82.31 84 LYS A O 1
ATOM 650 N N . THR A 1 85 ? 2.537 -31.653 -14.768 1.00 77.38 85 THR A N 1
ATOM 651 C CA . THR A 1 85 ? 2.287 -32.816 -15.638 1.00 77.38 85 THR A CA 1
ATOM 652 C C . THR A 1 85 ? 2.577 -32.516 -17.114 1.00 77.38 85 THR A C 1
ATOM 654 O O . THR A 1 85 ? 2.824 -33.436 -17.888 1.00 77.38 85 THR A O 1
ATOM 657 N N . GLY A 1 86 ? 2.616 -31.237 -17.502 1.00 75.44 86 GLY A N 1
ATOM 658 C CA . GLY A 1 86 ? 2.769 -30.776 -18.885 1.00 75.44 86 GLY A CA 1
ATOM 659 C C . GLY A 1 86 ? 1.549 -31.058 -19.767 1.00 75.44 86 GLY A C 1
ATOM 660 O O . GLY A 1 86 ? 1.657 -30.995 -20.988 1.00 75.44 86 GLY A O 1
ATOM 661 N N . GLU A 1 87 ? 0.415 -31.417 -19.162 1.00 77.56 87 GLU A N 1
ATOM 662 C CA . GLU A 1 87 ? -0.825 -31.761 -19.856 1.00 77.56 87 GLU A CA 1
ATOM 663 C C . GLU A 1 87 ? -1.657 -30.492 -20.086 1.00 77.56 87 GLU A C 1
ATOM 665 O O . GLU A 1 87 ? -1.836 -29.691 -19.162 1.00 77.56 87 GLU A O 1
ATOM 670 N N . THR A 1 88 ? -2.130 -30.294 -21.321 1.00 71.62 88 THR A N 1
ATOM 671 C CA . THR A 1 88 ? -3.105 -29.253 -21.660 1.00 71.62 88 THR A CA 1
ATOM 672 C C . THR A 1 88 ? -4.487 -29.761 -21.269 1.00 71.62 88 THR A C 1
ATOM 674 O O . THR A 1 88 ? -4.936 -30.806 -21.744 1.00 71.62 88 THR A O 1
ATOM 677 N N . LEU A 1 89 ? -5.156 -29.055 -20.361 1.00 64.44 89 LEU A N 1
ATOM 678 C CA . LEU A 1 89 ? -6.532 -29.367 -19.994 1.00 64.44 89 LEU A CA 1
ATOM 679 C C . LEU A 1 89 ? -7.459 -28.673 -20.989 1.00 64.44 89 LEU A C 1
ATOM 681 O O . LEU A 1 89 ? -7.941 -27.568 -20.756 1.00 64.44 89 LEU A O 1
ATOM 685 N N . ASP A 1 90 ? -7.681 -29.337 -22.119 1.00 62.66 90 ASP A N 1
ATOM 686 C CA . ASP A 1 90 ? -8.679 -28.928 -23.099 1.00 62.66 90 ASP A CA 1
ATOM 687 C C . ASP A 1 90 ? -10.061 -29.410 -22.636 1.00 62.66 90 ASP A C 1
ATOM 689 O O . ASP A 1 90 ? -10.382 -30.602 -22.671 1.00 62.66 90 ASP A O 1
ATOM 693 N N . GLU A 1 91 ? -10.901 -28.475 -22.196 1.00 56.31 91 GLU A N 1
ATOM 694 C CA . GLU A 1 91 ? -12.288 -28.718 -21.790 1.00 56.31 91 GLU A CA 1
ATOM 695 C C . GLU A 1 91 ? -13.207 -28.960 -23.010 1.00 56.31 91 GLU A C 1
ATOM 697 O O . GLU A 1 91 ? -14.237 -28.320 -23.138 1.00 56.31 91 GLU A O 1
ATOM 702 N N . ASP A 1 92 ? -12.844 -29.850 -23.944 1.00 42.28 92 ASP A N 1
ATOM 703 C CA . ASP A 1 92 ? -13.794 -30.529 -24.846 1.00 42.28 92 ASP A CA 1
ATOM 704 C C . ASP A 1 92 ? -13.089 -31.621 -25.673 1.00 42.28 92 ASP A C 1
ATOM 706 O O . ASP A 1 92 ? -12.560 -31.399 -26.764 1.00 42.28 92 ASP A O 1
ATOM 710 N N . THR A 1 93 ? -13.080 -32.860 -25.179 1.00 45.81 93 THR A N 1
ATOM 711 C CA . THR A 1 93 ? -12.654 -34.004 -25.996 1.00 45.81 93 THR A CA 1
ATOM 712 C C . THR A 1 93 ? -13.812 -34.475 -26.880 1.00 45.81 93 THR A C 1
ATOM 714 O O . THR A 1 93 ? -14.476 -35.468 -26.581 1.00 45.81 93 THR A O 1
ATOM 717 N N . GLN A 1 94 ? -14.044 -33.796 -28.006 1.00 43.12 94 GLN A N 1
ATOM 718 C CA . GLN A 1 94 ? -14.775 -34.363 -29.144 1.00 43.12 94 GLN A CA 1
ATOM 719 C C . GLN A 1 94 ? -13.990 -34.180 -30.447 1.00 43.12 94 GLN A C 1
ATOM 721 O O . GLN A 1 94 ? -13.954 -33.118 -31.052 1.00 43.12 94 GLN A O 1
ATOM 726 N N . GLN A 1 95 ? -13.365 -35.291 -30.843 1.00 46.53 95 GLN A N 1
ATOM 727 C CA . GLN A 1 95 ? -12.949 -35.691 -32.189 1.00 46.53 95 GLN A CA 1
ATOM 728 C C . GLN A 1 95 ? -13.414 -34.795 -33.349 1.00 46.53 95 GLN A C 1
ATOM 730 O O . GLN A 1 95 ? -14.604 -34.730 -33.653 1.00 46.53 95 GLN A O 1
ATOM 735 N N . THR A 1 96 ? -12.462 -34.301 -34.142 1.00 35.28 96 THR A N 1
ATOM 736 C CA . THR A 1 96 ? -12.574 -34.368 -35.608 1.00 35.28 96 THR A CA 1
ATOM 737 C C . THR A 1 96 ? -11.179 -34.422 -36.230 1.00 35.28 96 THR A C 1
ATOM 739 O O . THR A 1 96 ? -10.434 -33.448 -36.231 1.00 35.28 96 THR A O 1
ATOM 742 N N . GLU A 1 97 ? -10.819 -35.606 -36.726 1.00 49.44 97 GLU A N 1
ATOM 743 C CA . GLU A 1 97 ? -9.849 -35.756 -37.806 1.00 49.44 97 GLU A CA 1
ATOM 744 C C . GLU A 1 97 ? -10.474 -35.126 -39.058 1.00 49.44 97 GLU A C 1
ATOM 746 O O . GLU A 1 97 ? -11.529 -35.591 -39.484 1.00 49.44 97 GLU A O 1
ATOM 751 N N . GLU A 1 98 ? -9.849 -34.113 -39.659 1.00 44.09 98 GLU A N 1
ATOM 752 C CA . GLU A 1 98 ? -10.056 -33.811 -41.077 1.00 44.09 98 GLU A CA 1
ATOM 753 C C . GLU A 1 98 ? -8.720 -33.500 -41.756 1.00 44.09 98 GLU A C 1
ATOM 755 O O . GLU A 1 98 ? -7.810 -32.884 -41.205 1.00 44.09 98 GLU A O 1
ATOM 760 N N . ASP A 1 99 ? -8.637 -34.060 -42.950 1.00 37.84 99 ASP A N 1
ATOM 761 C CA . ASP A 1 99 ? -7.481 -34.423 -43.743 1.00 37.84 99 ASP A CA 1
ATOM 762 C C . ASP A 1 99 ? -7.157 -33.330 -44.784 1.00 37.84 99 ASP A C 1
ATOM 764 O O . ASP A 1 99 ? -8.039 -32.584 -45.215 1.00 37.84 99 AS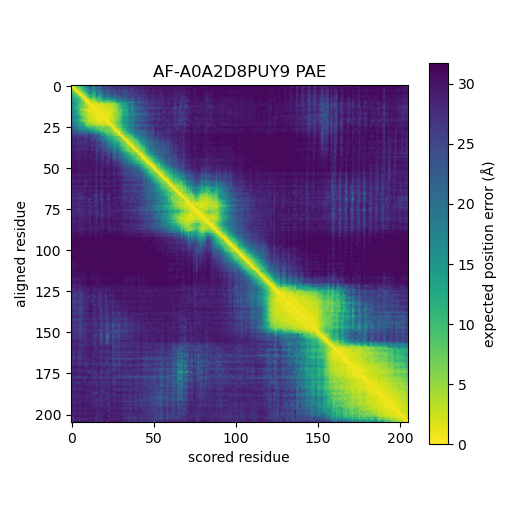P A O 1
ATOM 768 N N . ASP A 1 100 ? -5.913 -33.371 -45.272 1.00 44.88 100 ASP A N 1
ATOM 769 C CA . ASP A 1 100 ? -5.467 -32.945 -46.614 1.00 44.88 100 ASP A CA 1
ATOM 770 C C . ASP A 1 100 ? -4.965 -31.480 -46.875 1.00 44.88 100 ASP A C 1
ATOM 772 O O . ASP A 1 100 ? -5.235 -30.545 -46.123 1.00 44.88 100 ASP A O 1
ATOM 776 N N . PRO A 1 101 ? -4.143 -31.225 -47.928 1.00 47.53 101 PRO A N 1
ATOM 777 C CA . PRO A 1 101 ? -2.680 -31.291 -47.870 1.00 47.53 101 PRO A CA 1
ATOM 778 C C . PRO A 1 101 ? -2.022 -30.133 -48.670 1.00 47.53 101 PRO A C 1
ATOM 780 O O . PRO A 1 101 ? -1.857 -30.200 -49.889 1.00 47.53 101 PRO A O 1
ATOM 783 N N . HIS A 1 102 ? -1.539 -29.059 -48.051 1.00 41.16 102 HIS A N 1
ATOM 784 C CA . HIS A 1 102 ? -0.710 -28.096 -48.799 1.00 41.16 102 HIS A CA 1
ATOM 785 C C . HIS A 1 102 ? 0.772 -28.474 -48.747 1.00 41.16 102 HIS A C 1
ATOM 787 O O . HIS A 1 102 ? 1.5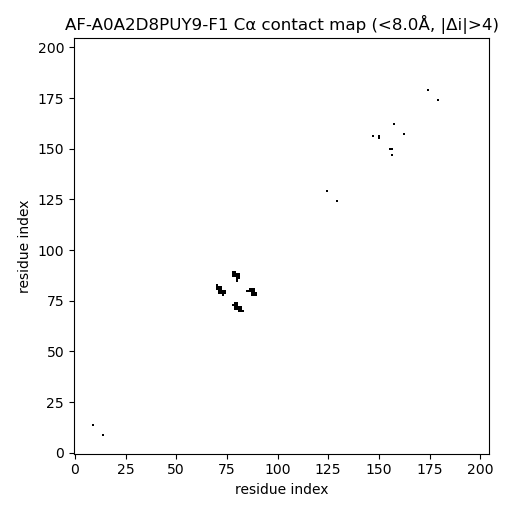83 -27.854 -48.065 1.00 41.16 102 HIS A O 1
ATOM 793 N N . ARG A 1 103 ? 1.123 -29.514 -49.517 1.00 48.41 103 ARG A N 1
ATOM 794 C CA . ARG A 1 103 ? 2.503 -29.875 -49.858 1.00 48.41 103 ARG A CA 1
ATOM 795 C C . ARG A 1 103 ? 2.705 -29.822 -51.368 1.00 48.41 103 ARG A C 1
ATOM 797 O O . ARG A 1 103 ? 2.378 -30.768 -52.062 1.00 48.41 103 ARG A O 1
ATOM 804 N N . GLU A 1 104 ? 3.298 -28.727 -51.825 1.00 40.78 104 GLU A N 1
ATOM 805 C CA . GLU A 1 104 ? 4.181 -28.562 -52.993 1.00 40.78 104 GLU A CA 1
ATOM 806 C C . GLU A 1 104 ? 4.487 -27.055 -53.017 1.00 40.78 104 GLU A C 1
ATOM 808 O O . GLU A 1 104 ? 3.584 -26.237 -52.922 1.00 40.78 104 GLU A O 1
ATOM 813 N N . THR A 1 105 ? 5.729 -26.593 -52.953 1.00 42.97 105 THR A N 1
ATOM 814 C CA . THR A 1 105 ? 6.681 -26.648 -54.059 1.00 42.97 105 THR A CA 1
ATOM 815 C C . THR A 1 105 ? 8.110 -26.547 -53.538 1.00 42.97 105 THR A C 1
ATOM 817 O O . THR A 1 105 ? 8.415 -25.719 -52.679 1.00 42.97 105 THR A O 1
ATOM 820 N N . GLY A 1 106 ? 8.997 -27.367 -54.094 1.00 40.22 106 GLY A N 1
ATOM 821 C CA . GLY A 1 106 ? 10.418 -27.310 -53.808 1.00 40.22 106 GLY A CA 1
ATOM 822 C C . GLY A 1 106 ? 11.103 -26.090 -54.417 1.00 40.22 106 GLY A C 1
ATOM 823 O O . GLY A 1 106 ? 10.793 -25.677 -55.530 1.00 40.22 106 GLY A O 1
ATOM 824 N N . LEU A 1 107 ? 12.102 -25.593 -53.696 1.00 44.31 107 LEU A N 1
ATOM 825 C CA . LEU A 1 107 ? 13.324 -25.046 -54.266 1.00 44.31 107 LEU A CA 1
ATOM 826 C C . LEU A 1 107 ? 14.414 -25.182 -53.199 1.00 44.31 107 LEU A C 1
ATOM 828 O O . LEU A 1 107 ? 14.531 -24.370 -52.287 1.00 44.31 107 LEU A O 1
ATOM 832 N N . VAL A 1 108 ? 15.163 -26.278 -53.286 1.00 47.62 108 VAL A N 1
ATOM 833 C CA . VAL A 1 108 ? 16.473 -26.388 -52.648 1.00 47.62 108 VAL A CA 1
ATOM 834 C C . VAL A 1 108 ? 17.407 -25.474 -53.433 1.00 47.62 108 VAL A C 1
ATOM 836 O O . VAL A 1 108 ? 17.871 -25.858 -54.501 1.00 47.62 108 VAL A O 1
ATOM 839 N N . ASP A 1 109 ? 17.609 -24.244 -52.957 1.00 47.16 109 ASP A N 1
ATOM 840 C CA . ASP A 1 109 ? 18.692 -23.413 -53.476 1.00 47.16 109 ASP A CA 1
ATOM 841 C C . ASP A 1 109 ? 19.956 -23.683 -52.661 1.00 47.16 109 ASP A C 1
ATOM 843 O O . ASP A 1 109 ? 20.002 -23.627 -51.429 1.00 47.16 109 ASP A O 1
ATOM 847 N N . GLU A 1 110 ? 20.954 -24.108 -53.407 1.00 43.81 110 GLU A N 1
ATOM 848 C CA . GLU A 1 110 ? 22.179 -24.740 -52.981 1.00 43.81 110 GLU A CA 1
ATOM 849 C C . GLU A 1 110 ? 23.148 -23.645 -52.522 1.00 43.81 110 GLU A C 1
ATOM 851 O O . GLU A 1 110 ? 23.860 -23.045 -53.325 1.00 43.81 110 GLU A O 1
ATOM 856 N N . ILE A 1 111 ? 23.205 -23.359 -51.216 1.00 49.41 111 ILE A N 1
ATOM 857 C CA . ILE A 1 111 ? 24.267 -22.511 -50.655 1.00 49.41 111 ILE A CA 1
ATOM 858 C C . ILE A 1 111 ? 25.553 -23.343 -50.589 1.00 49.41 111 ILE A C 1
ATOM 860 O O . ILE A 1 111 ? 25.966 -23.820 -49.535 1.00 49.41 111 ILE A O 1
ATOM 864 N N . THR A 1 112 ? 26.200 -23.525 -51.737 1.00 49.47 112 THR A N 1
ATOM 865 C CA . THR A 1 112 ? 27.604 -23.927 -51.806 1.00 49.47 112 THR A CA 1
ATOM 866 C C . THR A 1 112 ? 28.430 -22.750 -52.306 1.00 49.47 112 THR A C 1
ATOM 868 O O . THR A 1 112 ? 28.619 -22.531 -53.499 1.00 49.47 112 THR A O 1
ATOM 871 N N . THR A 1 113 ? 28.934 -21.944 -51.369 1.00 40.75 113 THR A N 1
ATOM 872 C CA . THR A 1 113 ? 30.174 -21.211 -51.623 1.00 40.75 113 THR A CA 1
ATOM 873 C C . THR A 1 113 ? 30.974 -21.003 -50.335 1.00 40.75 113 THR A C 1
ATOM 875 O O . THR A 1 113 ? 30.600 -20.267 -49.429 1.00 40.75 113 THR A O 1
ATOM 878 N N . SER A 1 114 ? 32.115 -21.693 -50.301 1.00 49.59 114 SER A N 1
ATOM 879 C CA . SER A 1 114 ? 33.347 -21.334 -49.596 1.00 49.59 114 SER A CA 1
ATOM 880 C C . SER A 1 114 ? 33.387 -21.389 -48.060 1.00 49.59 114 SER A C 1
ATOM 882 O O . SER A 1 114 ? 33.580 -20.384 -47.376 1.00 49.59 114 SER A O 1
ATOM 884 N N . ALA A 1 115 ? 33.431 -22.612 -47.529 1.00 54.69 115 ALA A N 1
ATOM 885 C CA . ALA A 1 115 ? 34.126 -22.910 -46.279 1.00 54.69 115 ALA A CA 1
ATOM 886 C C . ALA A 1 115 ? 35.655 -22.934 -46.513 1.00 54.69 115 ALA A C 1
ATOM 888 O O . ALA A 1 115 ? 36.223 -23.982 -46.803 1.00 54.69 115 ALA A O 1
ATOM 889 N N . SER A 1 116 ? 36.324 -21.778 -46.420 1.00 53.69 116 SER A N 1
ATOM 890 C CA . SER A 1 116 ? 37.782 -21.693 -46.200 1.00 53.69 116 SER A CA 1
ATOM 891 C C . SER A 1 116 ? 38.218 -20.279 -45.789 1.00 53.69 116 SER A C 1
ATOM 893 O O . SER A 1 116 ? 38.885 -19.577 -46.545 1.00 53.69 116 SER A O 1
ATOM 895 N N . ALA A 1 117 ? 37.849 -19.879 -44.571 1.00 50.25 117 ALA A N 1
ATOM 896 C CA . ALA A 1 117 ? 38.580 -18.912 -43.742 1.00 50.25 117 ALA A CA 1
ATOM 897 C C . ALA A 1 117 ? 38.098 -19.043 -42.285 1.00 50.25 117 ALA A C 1
ATOM 899 O O . ALA A 1 117 ? 37.564 -18.111 -41.693 1.00 50.25 117 ALA A O 1
ATOM 900 N N . ALA A 1 118 ? 38.210 -20.248 -41.724 1.00 58.88 118 ALA A N 1
ATOM 901 C CA . ALA A 1 118 ? 38.065 -20.426 -40.288 1.00 58.88 118 ALA A CA 1
ATOM 902 C C . ALA A 1 118 ? 39.218 -19.692 -39.577 1.00 58.88 118 ALA A C 1
ATOM 904 O O . ALA A 1 118 ? 40.357 -19.742 -40.041 1.00 58.88 118 ALA A O 1
ATOM 905 N N . VAL A 1 119 ? 38.888 -19.077 -38.438 1.00 56.03 119 VAL A N 1
ATOM 906 C CA . VAL A 1 119 ? 39.713 -18.239 -37.548 1.00 56.03 119 VAL A CA 1
ATOM 907 C C . VAL A 1 119 ? 39.745 -16.744 -37.908 1.00 56.03 119 VAL A C 1
ATOM 909 O O . VAL A 1 119 ? 40.789 -16.170 -38.206 1.00 56.03 119 VAL A O 1
ATOM 912 N N . ILE A 1 120 ? 38.591 -16.083 -37.784 1.00 56.44 120 ILE A N 1
ATOM 913 C CA . ILE A 1 120 ? 38.540 -14.688 -37.326 1.00 56.44 120 ILE A CA 1
ATOM 914 C C . ILE A 1 120 ? 37.560 -14.665 -36.154 1.00 56.44 120 ILE A C 1
ATOM 916 O O . ILE A 1 120 ? 36.388 -14.959 -36.343 1.00 56.44 120 ILE A O 1
ATOM 920 N N . ASP A 1 121 ? 38.125 -14.436 -34.969 1.00 52.25 121 ASP A N 1
ATOM 921 C CA . ASP A 1 121 ? 37.539 -14.019 -33.689 1.00 52.25 121 ASP A CA 1
ATOM 922 C C . ASP A 1 121 ? 36.006 -14.095 -33.552 1.00 52.25 121 ASP A C 1
ATOM 924 O O . ASP A 1 121 ? 35.264 -13.455 -34.295 1.00 52.25 121 ASP A O 1
ATOM 928 N N . GLU A 1 122 ? 35.556 -14.838 -32.545 1.00 58.06 122 GLU A N 1
ATOM 929 C CA . GLU A 1 122 ? 34.177 -15.055 -32.093 1.00 58.06 122 GLU A CA 1
ATOM 930 C C . GLU A 1 122 ? 33.530 -13.742 -31.613 1.00 58.06 122 GLU A C 1
ATOM 932 O O . GLU A 1 122 ? 33.244 -13.523 -30.439 1.00 58.06 122 GLU A O 1
ATOM 937 N N . ARG A 1 123 ? 33.361 -12.794 -32.533 1.00 70.62 123 ARG A N 1
ATOM 938 C CA . ARG A 1 123 ? 32.970 -11.424 -32.239 1.00 70.62 123 ARG A CA 1
ATOM 939 C C . ARG A 1 123 ? 31.761 -11.069 -33.084 1.00 70.62 123 ARG A C 1
ATOM 941 O O . ARG A 1 123 ? 31.866 -10.627 -34.223 1.00 70.62 123 ARG A O 1
ATOM 948 N N . LEU A 1 124 ? 30.592 -11.248 -32.476 1.00 82.06 124 LEU A N 1
ATOM 949 C CA . LEU A 1 124 ? 29.276 -11.016 -33.085 1.00 82.06 124 LEU A CA 1
ATOM 950 C C . LEU A 1 124 ? 28.995 -9.536 -33.408 1.00 82.06 124 LEU A C 1
ATOM 952 O O . LEU A 1 124 ? 27.987 -9.219 -34.031 1.00 82.06 124 LEU A O 1
ATOM 956 N N . VAL A 1 125 ? 29.870 -8.620 -32.982 1.00 89.50 125 VAL A N 1
ATOM 957 C CA . VAL A 1 125 ? 29.706 -7.173 -33.152 1.00 89.50 125 VAL A CA 1
ATOM 958 C C . VAL A 1 125 ? 31.011 -6.552 -33.643 1.00 89.50 125 VAL A C 1
ATOM 960 O O . VAL A 1 125 ? 32.098 -6.854 -33.140 1.00 89.50 125 VAL A O 1
ATOM 963 N N . SER A 1 126 ? 30.904 -5.634 -34.608 1.00 92.44 126 SER A N 1
ATOM 964 C CA . SER A 1 126 ? 32.055 -4.881 -35.109 1.00 92.44 126 SER A CA 1
ATOM 965 C C . SER A 1 126 ? 32.718 -4.071 -33.987 1.00 92.44 126 SER A C 1
ATOM 967 O O . SER A 1 126 ? 32.076 -3.649 -33.023 1.00 92.44 126 SER A O 1
ATOM 969 N N . GLN A 1 127 ? 34.029 -3.841 -34.091 1.00 88.00 127 GLN A N 1
ATOM 970 C CA . GLN A 1 127 ? 34.768 -3.147 -33.033 1.00 88.00 127 GLN A CA 1
ATOM 971 C C . GLN A 1 127 ? 34.225 -1.746 -32.744 1.00 88.00 127 GLN A C 1
ATOM 973 O O . GLN A 1 127 ? 34.096 -1.373 -31.581 1.00 88.00 127 GLN A O 1
ATOM 978 N N . THR A 1 128 ? 33.848 -1.018 -33.791 1.00 92.06 128 THR A N 1
ATOM 979 C CA . THR A 1 128 ? 33.229 0.305 -33.694 1.00 92.06 128 THR A CA 1
ATOM 980 C C . THR A 1 128 ? 31.865 0.244 -33.006 1.00 92.06 128 THR A C 1
ATOM 982 O O . THR A 1 128 ? 31.661 0.956 -32.030 1.00 92.06 128 THR A O 1
ATOM 985 N N . ALA A 1 129 ? 30.978 -0.675 -33.411 1.00 90.69 129 ALA A N 1
ATOM 986 C CA . ALA A 1 129 ? 29.650 -0.800 -32.801 1.00 90.69 129 ALA A CA 1
ATOM 987 C C . ALA A 1 129 ? 29.709 -1.194 -31.311 1.00 90.69 129 ALA A C 1
ATOM 989 O O . ALA A 1 129 ? 28.880 -0.753 -30.513 1.00 90.69 129 ALA A O 1
ATOM 990 N N . GLY A 1 130 ? 30.715 -1.980 -30.910 1.00 91.88 130 GLY A N 1
ATOM 991 C CA . GLY A 1 130 ? 30.962 -2.291 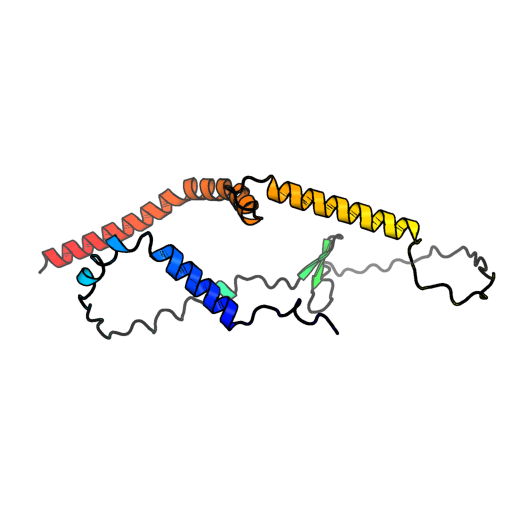-29.501 1.00 91.88 130 GLY A CA 1
ATOM 992 C C . GLY A 1 130 ? 31.362 -1.059 -28.679 1.00 91.88 130 GLY A C 1
ATOM 993 O O . GLY A 1 130 ? 30.845 -0.864 -27.582 1.00 91.88 130 GLY A O 1
ATOM 994 N N . ILE A 1 131 ? 32.239 -0.204 -29.215 1.00 93.38 131 ILE A N 1
ATOM 995 C CA . ILE A 1 131 ? 32.667 1.038 -28.547 1.00 93.38 131 ILE A CA 1
ATOM 996 C C . ILE A 1 131 ? 31.490 2.014 -28.417 1.00 93.38 131 ILE A C 1
ATOM 998 O O . ILE A 1 131 ? 31.274 2.571 -27.339 1.00 93.38 131 ILE A O 1
ATOM 1002 N N . ASP A 1 132 ? 30.684 2.159 -29.469 1.00 95.31 132 ASP A N 1
ATOM 1003 C CA . ASP A 1 132 ? 29.521 3.051 -29.471 1.00 95.31 132 ASP A CA 1
ATOM 1004 C C . ASP A 1 132 ? 28.466 2.610 -28.440 1.00 95.31 132 ASP A C 1
ATOM 1006 O O . ASP A 1 132 ? 27.932 3.435 -27.692 1.00 95.31 132 ASP A O 1
ATOM 1010 N N . SER A 1 133 ? 28.227 1.300 -28.321 1.00 94.50 133 SER A N 1
ATOM 1011 C CA . SER A 1 133 ? 27.294 0.730 -27.338 1.00 94.50 133 SER A CA 1
ATOM 1012 C C . SER A 1 133 ? 27.759 0.967 -25.900 1.00 94.50 133 SER A C 1
ATOM 1014 O O . SER A 1 133 ? 26.974 1.398 -25.055 1.00 94.50 133 SER A O 1
ATOM 1016 N N . VAL A 1 134 ? 29.052 0.754 -25.626 1.00 95.38 134 VAL A N 1
ATOM 1017 C CA . VAL A 1 134 ? 29.643 1.014 -24.303 1.00 95.38 134 VAL A CA 1
ATOM 1018 C C . VAL A 1 134 ? 29.570 2.502 -23.956 1.00 95.38 134 VAL A C 1
ATOM 1020 O O . VAL A 1 134 ? 29.249 2.847 -22.819 1.00 95.38 134 VAL A O 1
ATOM 1023 N N . SER A 1 135 ? 29.798 3.392 -24.926 1.00 95.88 135 SER A N 1
ATOM 1024 C CA . SER A 1 135 ? 29.690 4.839 -24.707 1.00 95.88 135 SER A CA 1
ATOM 1025 C C . SER A 1 135 ? 28.254 5.280 -24.394 1.00 95.88 135 SER A C 1
ATOM 1027 O O . SER A 1 135 ? 28.041 6.063 -23.470 1.00 95.88 135 SER A O 1
ATOM 1029 N N . SER A 1 136 ? 27.264 4.708 -25.087 1.00 95.62 136 SER A N 1
ATOM 1030 C CA . SER A 1 136 ? 25.841 4.984 -24.858 1.00 95.62 136 SER A CA 1
ATOM 1031 C C . SER A 1 136 ? 25.384 4.475 -23.491 1.00 95.62 136 SER A C 1
ATOM 1033 O O . SER A 1 136 ? 24.681 5.179 -22.768 1.00 95.62 136 SER A O 1
ATOM 1035 N N . LEU A 1 137 ? 25.831 3.278 -23.097 1.00 96.38 137 LEU A N 1
ATOM 1036 C CA . LEU A 1 137 ? 25.528 2.703 -21.788 1.00 96.38 137 LEU A CA 1
ATOM 1037 C C . LEU A 1 137 ? 26.190 3.495 -20.652 1.00 96.38 137 LEU A C 1
ATOM 1039 O O . LEU A 1 137 ? 25.560 3.738 -19.627 1.00 96.38 137 LEU A O 1
ATOM 1043 N N . SER A 1 138 ? 27.434 3.944 -20.839 1.00 96.75 138 SER A N 1
ATOM 1044 C CA . SER A 1 138 ? 28.126 4.792 -19.862 1.00 96.75 138 SER A CA 1
ATOM 1045 C C . SER A 1 138 ? 27.458 6.163 -19.722 1.00 96.75 138 SER A C 1
ATOM 1047 O O . SER A 1 138 ? 27.293 6.644 -18.601 1.00 96.75 138 SER A O 1
ATOM 1049 N N . ALA A 1 139 ? 27.002 6.759 -20.830 1.00 95.94 139 ALA A N 1
ATOM 1050 C CA . ALA A 1 139 ? 26.227 7.997 -20.807 1.00 95.94 139 ALA A CA 1
ATOM 1051 C C . ALA A 1 139 ? 24.881 7.822 -20.082 1.00 95.94 139 ALA A C 1
ATOM 1053 O O . ALA A 1 139 ? 24.497 8.682 -19.289 1.00 95.94 139 ALA A O 1
ATOM 1054 N N . LEU A 1 140 ? 24.191 6.695 -20.294 1.00 96.12 140 LEU A N 1
ATOM 1055 C CA . LEU A 1 140 ? 22.957 6.369 -19.581 1.00 96.12 140 LEU A CA 1
ATOM 1056 C C . LEU A 1 140 ? 23.201 6.176 -18.079 1.00 96.12 140 LEU A C 1
ATOM 1058 O O . LEU A 1 140 ? 22.471 6.742 -17.272 1.00 96.12 140 LEU A O 1
ATOM 1062 N N . ALA A 1 141 ? 24.232 5.420 -17.694 1.00 94.44 141 ALA A N 1
ATOM 1063 C CA . ALA A 1 141 ? 24.580 5.207 -16.290 1.00 94.44 141 ALA A CA 1
ATOM 1064 C C . ALA A 1 141 ? 24.881 6.537 -15.577 1.00 94.44 141 ALA A C 1
ATOM 1066 O O . ALA A 1 141 ? 24.370 6.785 -14.486 1.00 94.44 141 ALA A O 1
ATOM 1067 N N 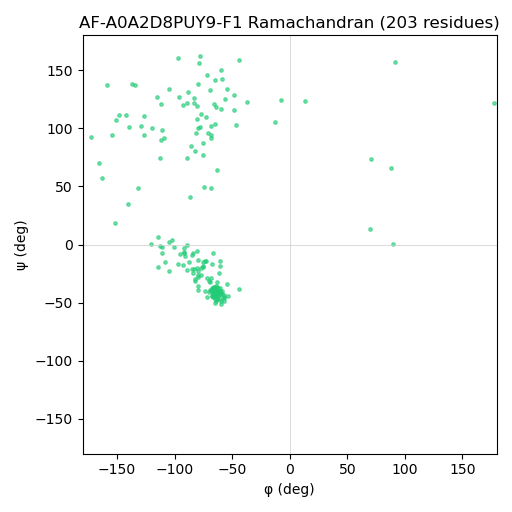. ALA A 1 142 ? 25.625 7.433 -16.234 1.00 94.19 142 ALA A N 1
ATOM 1068 C CA . ALA A 1 142 ? 25.888 8.771 -15.716 1.00 94.19 142 ALA A CA 1
ATOM 1069 C C . ALA A 1 142 ? 24.603 9.603 -15.556 1.00 94.19 142 ALA A C 1
ATOM 1071 O O . ALA A 1 142 ? 24.439 10.273 -14.539 1.00 94.19 142 ALA A O 1
ATOM 1072 N N . ALA A 1 143 ? 23.678 9.534 -16.518 1.00 93.50 143 ALA A N 1
ATOM 1073 C CA . ALA A 1 143 ? 22.394 10.232 -16.446 1.00 93.50 143 ALA A CA 1
ATOM 1074 C C . ALA A 1 143 ? 21.482 9.685 -15.331 1.00 93.50 143 ALA A C 1
ATOM 1076 O O . ALA A 1 143 ? 20.801 10.455 -14.656 1.00 93.50 143 ALA A O 1
ATOM 1077 N N . VAL A 1 144 ? 21.487 8.369 -15.098 1.00 89.50 144 VAL A N 1
ATOM 1078 C CA . VAL A 1 144 ? 20.745 7.738 -13.994 1.00 89.50 144 VAL A CA 1
ATOM 1079 C C . VAL A 1 144 ? 21.314 8.161 -12.640 1.00 89.50 144 VAL A C 1
ATOM 1081 O O . VAL A 1 144 ? 20.549 8.492 -11.734 1.00 89.50 144 VAL A O 1
ATOM 1084 N N . ASP A 1 145 ? 22.638 8.200 -12.493 1.00 85.56 145 ASP A N 1
ATOM 1085 C CA . ASP A 1 145 ? 23.255 8.653 -11.247 1.00 85.56 145 ASP A CA 1
ATOM 1086 C C . ASP A 1 145 ? 23.090 10.161 -11.011 1.00 85.56 145 ASP A C 1
ATOM 1088 O O . ASP A 1 145 ? 23.028 10.601 -9.864 1.00 85.56 145 ASP A O 1
ATOM 1092 N N . ASP A 1 146 ? 23.042 10.971 -12.069 1.00 85.12 146 ASP A N 1
ATOM 1093 C CA . ASP A 1 146 ? 22.698 12.393 -11.973 1.00 85.12 146 ASP A CA 1
ATOM 1094 C C . ASP A 1 146 ? 21.247 12.567 -11.511 1.00 85.12 146 ASP A C 1
ATOM 1096 O O . ASP A 1 146 ? 20.984 13.295 -10.560 1.00 85.12 146 ASP A O 1
ATOM 1100 N N . HIS A 1 147 ? 20.314 11.794 -12.076 1.00 81.50 147 HIS A N 1
ATOM 1101 C CA . HIS A 1 147 ? 18.914 11.799 -11.654 1.00 81.50 147 HIS A CA 1
ATOM 1102 C C . HIS A 1 147 ? 18.733 11.383 -10.183 1.00 81.50 147 HIS A C 1
ATOM 1104 O O . HIS A 1 147 ? 17.959 12.006 -9.460 1.00 81.50 147 HIS A O 1
ATOM 1110 N N . ARG A 1 148 ? 19.490 10.381 -9.711 1.00 77.25 148 ARG A N 1
ATOM 1111 C CA . ARG A 1 148 ? 19.510 9.952 -8.296 1.00 77.25 148 ARG A CA 1
ATOM 1112 C C . ARG A 1 148 ? 20.127 10.983 -7.350 1.00 77.25 148 ARG A C 1
ATOM 1114 O O . ARG A 1 148 ? 19.789 11.006 -6.174 1.00 77.25 148 ARG A O 1
ATOM 1121 N N . ARG A 1 149 ? 21.056 11.808 -7.837 1.00 72.12 149 ARG A N 1
ATOM 1122 C CA . ARG A 1 149 ? 21.645 12.919 -7.070 1.00 72.12 149 ARG A CA 1
ATOM 1123 C C . ARG A 1 149 ? 20.771 14.172 -7.091 1.00 72.12 149 ARG A C 1
ATOM 1125 O O . ARG A 1 149 ? 20.816 14.951 -6.146 1.00 72.12 149 ARG A O 1
ATOM 1132 N N . ALA A 1 150 ? 20.007 14.366 -8.164 1.00 74.38 150 ALA A N 1
ATOM 1133 C CA . ALA A 1 150 ? 19.085 15.480 -8.346 1.00 74.38 150 ALA A CA 1
ATOM 1134 C C . ALA A 1 150 ? 17.755 15.285 -7.602 1.00 74.38 150 ALA A C 1
ATOM 1136 O O . ALA A 1 150 ? 17.082 16.273 -7.304 1.00 74.38 150 ALA A O 1
ATOM 1137 N N . SER A 1 151 ? 17.367 14.043 -7.283 1.00 73.00 151 SER A N 1
ATOM 1138 C CA . SER A 1 151 ? 16.321 13.799 -6.290 1.00 73.00 151 SER A CA 1
ATOM 1139 C C . SER A 1 151 ? 16.805 14.292 -4.926 1.00 73.00 151 SER A C 1
ATOM 1141 O O . SER A 1 151 ? 17.834 13.837 -4.435 1.00 73.00 151 SER A O 1
ATOM 1143 N N . ASP A 1 152 ? 16.075 15.263 -4.377 1.00 62.41 152 ASP A N 1
ATOM 1144 C CA . ASP A 1 152 ? 16.310 15.933 -3.095 1.00 62.41 152 ASP A CA 1
ATOM 1145 C C . ASP A 1 152 ? 16.832 14.965 -2.013 1.00 62.41 152 ASP A C 1
ATOM 1147 O O . ASP A 1 152 ? 16.134 14.008 -1.704 1.00 62.41 152 ASP A O 1
ATOM 1151 N N . PRO A 1 153 ? 18.003 15.184 -1.389 1.00 63.06 153 PRO A N 1
ATOM 1152 C CA . PRO A 1 153 ? 18.513 14.312 -0.327 1.00 63.06 153 PRO A CA 1
ATOM 1153 C C . PRO A 1 153 ? 17.600 14.231 0.912 1.00 63.06 153 PRO A C 1
ATOM 1155 O O . PRO A 1 153 ? 17.774 13.323 1.723 1.00 63.06 153 PRO A O 1
ATOM 1158 N N . SER A 1 154 ? 16.620 15.134 1.065 1.00 62.62 154 SER A N 1
ATOM 1159 C CA . SER A 1 154 ? 15.563 15.019 2.083 1.00 62.62 154 SER A CA 1
ATOM 1160 C C . SER A 1 154 ? 14.469 14.011 1.711 1.00 62.62 154 SER A C 1
ATOM 1162 O O . SER A 1 154 ? 13.731 13.554 2.584 1.00 62.62 154 SER A O 1
ATOM 1164 N N . ILE A 1 155 ? 14.338 13.681 0.428 1.00 62.06 155 ILE A N 1
ATOM 1165 C CA . ILE A 1 155 ? 13.430 12.676 -0.111 1.00 62.06 155 ILE A CA 1
ATOM 1166 C C . ILE A 1 155 ? 14.340 11.560 -0.611 1.00 62.06 155 ILE A C 1
ATOM 1168 O O . ILE A 1 155 ? 14.812 11.589 -1.746 1.00 62.06 155 ILE A O 1
ATOM 1172 N N . GLY A 1 156 ? 14.628 10.602 0.275 1.00 64.81 156 GLY A N 1
ATOM 1173 C CA . GLY A 1 156 ? 15.427 9.419 -0.048 1.00 64.81 156 GLY A CA 1
ATOM 1174 C C . GLY A 1 156 ? 15.033 8.796 -1.398 1.00 64.81 156 GLY A C 1
ATOM 1175 O O . GLY A 1 156 ? 13.931 9.044 -1.893 1.00 64.81 156 GLY A O 1
ATOM 1176 N N . PRO A 1 157 ? 15.931 8.011 -2.025 1.00 68.25 157 PRO A N 1
ATOM 1177 C CA . PRO A 1 157 ? 15.757 7.540 -3.398 1.00 68.25 157 PRO A CA 1
ATOM 1178 C C . PRO A 1 157 ? 14.355 6.963 -3.562 1.00 68.25 157 PRO A C 1
ATOM 1180 O O . PRO A 1 157 ? 14.052 5.998 -2.870 1.00 68.25 157 PRO A O 1
ATOM 1183 N N . ARG A 1 158 ? 13.513 7.577 -4.416 1.00 70.81 158 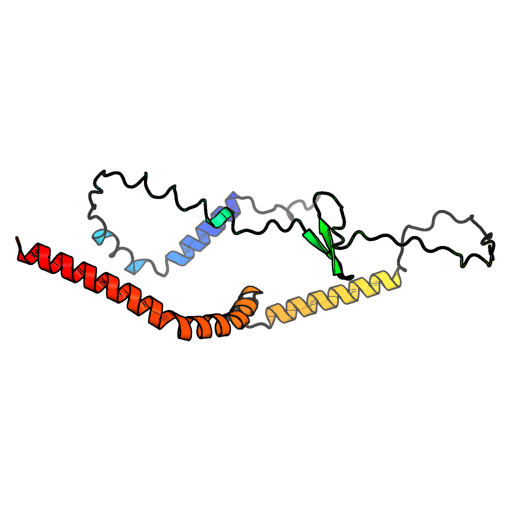ARG A N 1
ATOM 1184 C CA . ARG A 1 158 ? 12.100 7.197 -4.599 1.00 70.81 158 ARG A CA 1
ATOM 1185 C C . ARG A 1 158 ? 12.034 5.682 -4.750 1.00 70.81 158 ARG A C 1
ATOM 1187 O O . ARG A 1 158 ? 12.429 5.138 -5.785 1.00 70.81 158 ARG A O 1
ATOM 1194 N N . THR A 1 159 ? 11.624 5.005 -3.687 1.00 88.12 159 THR A N 1
ATOM 1195 C CA . THR A 1 159 ? 11.636 3.551 -3.679 1.00 88.12 159 THR A CA 1
ATOM 1196 C C . THR A 1 159 ? 10.418 3.071 -4.450 1.00 88.12 159 THR A C 1
ATOM 1198 O O . THR A 1 159 ? 9.415 3.777 -4.580 1.00 88.12 159 THR A O 1
ATOM 1201 N N . ILE A 1 160 ? 10.484 1.847 -4.968 1.00 85.31 160 ILE A N 1
ATOM 1202 C CA . ILE A 1 160 ? 9.291 1.186 -5.509 1.00 85.31 160 ILE A CA 1
ATOM 1203 C C . ILE A 1 160 ? 8.192 1.173 -4.440 1.00 85.31 160 ILE A C 1
ATOM 1205 O O . ILE A 1 160 ? 7.025 1.366 -4.757 1.00 85.31 160 ILE A O 1
ATOM 1209 N N . GLU A 1 161 ? 8.565 1.049 -3.167 1.00 90.50 161 GLU A N 1
ATOM 1210 C CA . GLU A 1 161 ? 7.627 1.130 -2.057 1.00 90.50 161 GLU A CA 1
ATOM 1211 C C . GLU A 1 161 ? 6.943 2.498 -1.935 1.00 90.50 161 GLU A C 1
ATOM 1213 O O . GLU A 1 161 ? 5.750 2.541 -1.655 1.00 90.50 161 GLU A O 1
ATOM 1218 N N . ASP A 1 162 ? 7.626 3.611 -2.204 1.00 88.38 162 ASP A N 1
ATOM 1219 C CA . ASP A 1 162 ? 6.981 4.930 -2.212 1.00 88.38 162 ASP A CA 1
ATOM 1220 C C . ASP A 1 162 ? 5.956 5.053 -3.339 1.00 88.38 162 ASP A C 1
ATOM 1222 O O . ASP A 1 162 ? 4.889 5.633 -3.142 1.00 88.38 162 ASP A O 1
ATOM 1226 N N . LEU A 1 163 ? 6.237 4.454 -4.500 1.00 89.94 163 LEU A N 1
ATOM 1227 C CA . LEU A 1 163 ? 5.284 4.384 -5.606 1.00 89.94 163 LEU A CA 1
ATOM 1228 C C . LEU A 1 163 ? 4.089 3.482 -5.261 1.00 89.94 163 LEU A C 1
ATOM 1230 O O . LEU A 1 163 ? 2.942 3.865 -5.480 1.00 89.94 163 LEU A O 1
ATOM 1234 N N . VAL A 1 164 ? 4.341 2.312 -4.672 1.00 93.25 164 VAL A N 1
ATOM 1235 C CA . VAL A 1 164 ? 3.289 1.393 -4.214 1.00 93.25 164 VAL A CA 1
ATOM 1236 C C . VAL A 1 164 ? 2.434 2.057 -3.136 1.00 93.25 164 VAL A C 1
ATOM 1238 O O . VAL A 1 164 ? 1.212 1.996 -3.214 1.00 93.25 164 VAL A O 1
ATOM 1241 N N . LYS A 1 165 ? 3.032 2.774 -2.180 1.00 90.44 165 LYS A N 1
ATOM 1242 C CA . LYS A 1 165 ? 2.311 3.559 -1.166 1.00 90.44 165 LYS A CA 1
ATOM 1243 C C . LYS A 1 165 ? 1.483 4.675 -1.789 1.00 90.44 165 LYS A C 1
ATOM 1245 O O . LYS A 1 165 ? 0.362 4.903 -1.344 1.00 90.44 165 LYS A O 1
ATOM 1250 N N . GLU A 1 166 ? 2.006 5.370 -2.795 1.00 93.94 166 GLU A N 1
ATOM 1251 C CA . GLU A 1 166 ? 1.281 6.421 -3.516 1.00 93.94 166 GLU A CA 1
ATOM 1252 C C . GLU A 1 166 ? 0.024 5.860 -4.202 1.00 93.94 166 GLU A C 1
ATOM 1254 O O . GLU A 1 166 ? -1.044 6.469 -4.117 1.00 93.94 166 GLU A O 1
ATOM 1259 N N . VAL A 1 167 ? 0.123 4.657 -4.778 1.00 94.75 167 VAL A N 1
ATOM 1260 C CA . VAL A 1 167 ? -0.986 3.968 -5.458 1.00 94.75 167 VAL A CA 1
ATOM 1261 C C . VAL A 1 167 ? -1.954 3.288 -4.483 1.00 94.75 167 VAL A C 1
ATOM 1263 O O . VAL A 1 167 ? -3.164 3.344 -4.687 1.00 94.75 167 VAL A O 1
ATOM 1266 N N . MET A 1 168 ? -1.466 2.669 -3.407 1.00 94.31 168 MET A N 1
ATOM 1267 C CA . MET A 1 168 ? -2.302 1.928 -2.452 1.00 94.31 168 MET A CA 1
ATOM 1268 C C . MET A 1 168 ? -3.026 2.829 -1.451 1.00 94.31 168 MET A C 1
ATOM 1270 O O . MET A 1 168 ? -4.108 2.484 -0.980 1.00 94.31 168 MET A O 1
ATOM 1274 N N . ARG A 1 169 ? -2.474 4.004 -1.131 1.00 96.19 169 ARG A N 1
ATOM 1275 C CA . ARG A 1 169 ? -3.080 4.948 -0.180 1.00 96.19 169 ARG A CA 1
ATOM 1276 C C . ARG A 1 169 ? -4.540 5.322 -0.497 1.00 96.19 169 ARG A C 1
ATOM 1278 O O . ARG A 1 169 ? -5.315 5.368 0.458 1.00 96.19 169 ARG A O 1
ATOM 1285 N N . PRO A 1 170 ? -4.952 5.628 -1.745 1.00 95.75 170 PRO A N 1
ATOM 1286 C CA . PRO A 1 170 ? -6.361 5.893 -2.040 1.00 95.75 170 PRO A CA 1
ATOM 1287 C C . PRO A 1 170 ? -7.259 4.669 -1.820 1.00 95.75 170 PRO A C 1
ATOM 1289 O O . PRO A 1 170 ? -8.303 4.824 -1.199 1.00 95.75 170 PRO A O 1
ATOM 1292 N N . MET A 1 171 ? -6.827 3.471 -2.228 1.00 96.25 171 MET A N 1
ATOM 1293 C CA . MET A 1 171 ? -7.627 2.245 -2.091 1.00 96.25 171 MET A CA 1
ATOM 1294 C C . MET A 1 171 ? -7.838 1.854 -0.624 1.00 96.25 171 MET A C 1
ATOM 1296 O O . MET A 1 171 ? -8.947 1.532 -0.212 1.00 96.25 171 MET A O 1
ATOM 1300 N N . ILE A 1 172 ? -6.782 1.947 0.192 1.00 96.50 172 ILE A N 1
ATOM 1301 C CA . ILE A 1 172 ? -6.870 1.659 1.631 1.00 96.50 172 ILE A CA 1
ATOM 1302 C C . ILE A 1 172 ? -7.758 2.690 2.337 1.00 96.50 172 ILE A C 1
ATOM 1304 O O . ILE A 1 172 ? -8.490 2.334 3.254 1.00 96.50 172 ILE A O 1
ATOM 1308 N N . ARG A 1 173 ? -7.713 3.965 1.925 1.00 96.62 173 ARG A N 1
ATOM 1309 C CA . ARG A 1 173 ? -8.565 5.005 2.515 1.00 96.62 173 ARG A CA 1
ATOM 1310 C C . ARG A 1 173 ? -10.040 4.742 2.241 1.00 96.62 173 ARG A C 1
ATOM 1312 O O . ARG A 1 173 ? -10.815 4.760 3.183 1.00 96.62 173 ARG A O 1
ATOM 1319 N N . GLU A 1 174 ? -10.395 4.487 0.987 1.00 97.25 174 GLU A N 1
ATOM 1320 C CA . GLU A 1 174 ? -11.775 4.184 0.596 1.00 97.25 174 GLU A CA 1
ATOM 1321 C C . GLU A 1 174 ? -12.307 2.971 1.365 1.00 97.25 174 GLU A C 1
ATOM 1323 O O . GLU A 1 174 ? -13.367 3.030 1.980 1.00 97.25 174 GLU A O 1
ATOM 1328 N N . TRP A 1 175 ? -11.501 1.912 1.458 1.00 96.44 175 TRP A N 1
ATOM 1329 C CA . TRP A 1 175 ? -11.872 0.736 2.233 1.00 96.44 175 TRP A CA 1
ATOM 1330 C C . TRP A 1 175 ? -12.049 1.035 3.727 1.00 96.44 175 TRP A C 1
ATOM 1332 O O . TRP A 1 175 ? -13.009 0.563 4.336 1.00 96.44 175 TRP A O 1
ATOM 1342 N N . LEU A 1 176 ? -11.141 1.807 4.334 1.00 96.38 176 LEU A N 1
ATOM 1343 C CA . LEU A 1 176 ? -11.267 2.195 5.739 1.00 96.38 176 LEU A CA 1
ATOM 1344 C C . LEU A 1 176 ? -12.514 3.050 5.964 1.00 96.38 176 LEU A C 1
ATOM 1346 O O . LEU A 1 176 ? -13.222 2.808 6.934 1.00 96.38 176 LEU A O 1
ATOM 1350 N N . ASP A 1 177 ? -12.816 3.997 5.082 1.00 96.56 177 ASP A N 1
ATOM 1351 C CA . ASP A 1 177 ? -13.998 4.850 5.216 1.00 96.56 177 ASP A CA 1
ATOM 1352 C C . ASP A 1 177 ? -15.296 4.017 5.197 1.00 96.56 177 ASP A C 1
ATOM 1354 O O . ASP A 1 177 ? -16.202 4.272 5.996 1.00 96.56 177 ASP A O 1
ATOM 1358 N N . ASP A 1 178 ? -15.348 2.963 4.379 1.00 97.38 178 ASP A N 1
ATOM 1359 C CA . ASP A 1 178 ? -16.514 2.080 4.272 1.00 97.38 178 ASP A CA 1
ATOM 1360 C C . ASP A 1 178 ? -16.610 1.035 5.402 1.00 97.38 178 ASP A C 1
ATOM 1362 O O . ASP A 1 178 ? -17.707 0.703 5.858 1.00 97.38 178 ASP A O 1
ATOM 1366 N N . ASN A 1 179 ? -15.480 0.500 5.881 1.00 95.44 179 ASN A N 1
ATOM 1367 C CA . ASN A 1 179 ? -15.462 -0.671 6.774 1.00 95.44 179 ASN A CA 1
ATOM 1368 C C . ASN A 1 179 ? -15.156 -0.338 8.243 1.00 95.44 179 ASN A C 1
ATOM 1370 O O . ASN A 1 179 ? -15.532 -1.095 9.145 1.00 95.44 179 ASN A O 1
ATOM 1374 N N . LEU A 1 180 ? -14.498 0.790 8.522 1.00 96.62 180 LEU A N 1
ATOM 1375 C CA . LEU A 1 180 ? -14.128 1.193 9.881 1.00 96.62 180 LEU A CA 1
ATOM 1376 C C . LEU A 1 180 ? -15.344 1.396 10.801 1.00 96.62 180 LEU A C 1
ATOM 1378 O O . LEU A 1 180 ? -15.271 0.917 11.936 1.00 96.62 180 LEU A O 1
ATOM 1382 N N . PRO A 1 181 ? -16.469 2.012 10.372 1.00 96.44 181 PRO A N 1
ATOM 1383 C CA . PRO A 1 181 ? -17.626 2.199 11.250 1.00 96.44 181 PRO A CA 1
ATOM 1384 C C . PRO A 1 181 ? -18.152 0.878 11.827 1.00 96.44 181 PRO A C 1
ATOM 1386 O O . PRO A 1 181 ? -18.283 0.741 13.043 1.00 96.44 181 PRO A O 1
ATOM 1389 N N . ALA A 1 182 ? -18.348 -0.133 10.977 1.00 95.81 182 ALA A N 1
ATOM 1390 C CA . ALA A 1 182 ? -18.852 -1.441 11.392 1.00 95.81 182 ALA A CA 1
ATOM 1391 C C . ALA A 1 182 ? -17.875 -2.180 12.327 1.00 95.81 182 ALA A C 1
ATOM 1393 O O . ALA A 1 182 ? -18.285 -2.808 13.308 1.00 95.81 182 ALA A O 1
ATOM 1394 N N . LEU A 1 183 ? -16.568 -2.089 12.054 1.00 95.69 183 LEU A N 1
ATOM 1395 C CA . LEU A 1 183 ? -15.537 -2.687 12.905 1.00 95.69 183 LEU A CA 1
ATOM 1396 C C . LEU A 1 183 ? -15.508 -2.053 14.300 1.00 95.69 183 LEU A C 1
ATOM 1398 O O . LEU A 1 183 ? -15.423 -2.777 15.297 1.00 95.69 183 LEU A O 1
ATOM 1402 N N . VAL A 1 184 ? -15.609 -0.724 14.373 1.00 96.56 184 VAL A N 1
ATOM 1403 C CA . VAL A 1 184 ? -15.627 0.017 15.639 1.00 96.56 184 VAL A CA 1
ATOM 1404 C C . VAL A 1 184 ? -16.894 -0.283 16.429 1.00 96.56 184 VAL A C 1
ATOM 1406 O O . VAL A 1 184 ? -16.790 -0.565 17.619 1.00 96.56 184 VAL A O 1
ATOM 1409 N N . GLU A 1 185 ? -18.071 -0.299 15.802 1.00 96.81 185 GLU A N 1
ATOM 1410 C CA . GLU A 1 185 ? -19.328 -0.636 16.485 1.00 96.81 185 GLU A CA 1
ATOM 1411 C C . GLU A 1 185 ? -19.275 -2.022 17.134 1.00 96.81 185 GLU A C 1
ATOM 1413 O O . GLU A 1 185 ? -19.651 -2.184 18.297 1.00 96.81 185 GLU A O 1
ATOM 1418 N N . ARG A 1 186 ? -18.734 -3.017 16.423 1.00 96.31 186 ARG A N 1
ATOM 1419 C CA . ARG A 1 186 ? -18.566 -4.373 16.959 1.00 96.31 186 ARG A CA 1
ATOM 1420 C C . ARG A 1 186 ? -17.586 -4.413 18.133 1.00 96.31 186 ARG A C 1
ATOM 1422 O O . ARG A 1 186 ? -17.838 -5.121 19.109 1.00 96.31 186 ARG A O 1
ATOM 1429 N N . LEU A 1 187 ? -16.470 -3.688 18.045 1.00 97.00 187 LEU A N 1
ATOM 1430 C CA . LEU A 1 187 ? -15.450 -3.675 19.095 1.00 97.00 187 LEU A CA 1
ATOM 1431 C C . LEU A 1 187 ? -15.927 -2.917 20.340 1.00 97.00 187 LEU A C 1
ATOM 1433 O O . LEU A 1 187 ? -15.797 -3.427 21.449 1.00 97.00 187 LEU A O 1
ATOM 1437 N N . VAL A 1 188 ? -16.534 -1.743 20.158 1.00 96.56 188 VAL A N 1
ATOM 1438 C CA . VAL A 1 188 ? -17.128 -0.949 21.242 1.00 96.56 188 VAL A CA 1
ATOM 1439 C C . VAL A 1 188 ? -18.288 -1.702 21.882 1.00 96.56 188 VAL A C 1
ATOM 1441 O O . VAL A 1 188 ? -18.382 -1.732 23.104 1.00 96.56 188 VAL A O 1
ATOM 1444 N N . GLY A 1 189 ? -19.137 -2.362 21.090 1.00 96.50 189 GLY A N 1
ATOM 1445 C CA . GLY A 1 189 ? -20.210 -3.210 21.609 1.00 96.50 189 GLY A CA 1
ATOM 1446 C C . GLY A 1 189 ? -19.675 -4.312 22.525 1.00 96.50 189 GLY A C 1
ATOM 1447 O O . GLY A 1 189 ? -20.166 -4.477 23.641 1.00 96.50 189 GLY A O 1
ATOM 1448 N N . ARG A 1 190 ? -18.608 -5.001 22.098 1.00 97.00 190 ARG A N 1
ATOM 1449 C CA . ARG A 1 190 ? -17.927 -6.016 22.914 1.00 97.00 190 ARG A CA 1
ATOM 1450 C C . ARG A 1 190 ? -17.315 -5.424 24.188 1.00 97.00 190 ARG A C 1
ATOM 1452 O O . ARG A 1 190 ? -17.427 -6.032 25.248 1.00 97.00 190 ARG A O 1
ATOM 1459 N N . GLU A 1 191 ? -16.693 -4.250 24.102 1.00 97.44 191 GLU A N 1
ATOM 1460 C CA . GLU A 1 191 ? -16.059 -3.606 25.258 1.00 97.44 191 GLU A CA 1
ATOM 1461 C C . GLU A 1 191 ? -17.087 -3.105 26.281 1.00 97.44 191 GLU A C 1
ATOM 1463 O O . GLU A 1 191 ? -16.896 -3.284 27.482 1.00 97.44 191 GLU A O 1
ATOM 1468 N N . ILE A 1 192 ? -18.220 -2.552 25.835 1.00 96.19 192 ILE A N 1
ATOM 1469 C CA . ILE A 1 192 ? -19.316 -2.161 26.732 1.00 96.19 192 ILE A CA 1
ATOM 1470 C C . ILE A 1 192 ? -19.895 -3.391 27.423 1.00 96.19 192 ILE A C 1
ATOM 1472 O O . ILE A 1 192 ? -20.133 -3.346 28.628 1.00 96.19 192 ILE A O 1
ATOM 1476 N N . GLU A 1 193 ? -20.102 -4.495 26.703 1.00 97.12 193 GLU A N 1
ATOM 1477 C CA . GLU A 1 193 ? -20.585 -5.732 27.316 1.00 97.12 193 GLU A CA 1
ATOM 1478 C C . GLU A 1 193 ? -19.603 -6.245 28.380 1.00 97.12 193 GLU A C 1
ATOM 1480 O O . GLU A 1 193 ? -20.019 -6.597 29.486 1.00 97.12 193 GLU A O 1
ATOM 1485 N N . ARG A 1 194 ? -18.297 -6.214 28.084 1.00 96.31 194 ARG A N 1
ATOM 1486 C CA . ARG A 1 194 ? -17.237 -6.594 29.026 1.00 96.31 194 ARG A CA 1
ATOM 1487 C C . ARG A 1 194 ? -17.259 -5.723 30.286 1.00 96.31 194 ARG A C 1
ATOM 1489 O O . ARG A 1 194 ? -17.306 -6.261 31.389 1.00 96.31 194 ARG A O 1
ATOM 1496 N N . LEU A 1 195 ? -17.282 -4.399 30.125 1.00 95.88 195 LEU A N 1
ATOM 1497 C CA . LEU A 1 195 ? -17.329 -3.443 31.237 1.00 95.88 195 LEU A CA 1
ATOM 1498 C C . LEU A 1 195 ? -18.621 -3.559 32.048 1.00 95.88 195 LEU A C 1
ATOM 1500 O O . LEU A 1 195 ? -18.602 -3.403 33.265 1.00 95.88 195 LEU A O 1
ATOM 1504 N N . THR A 1 196 ? -19.742 -3.848 31.387 1.00 96.81 196 THR A N 1
ATOM 1505 C CA . THR A 1 196 ? -21.032 -4.024 32.061 1.00 96.81 196 THR A CA 1
ATOM 1506 C C . THR A 1 196 ? -21.007 -5.271 32.943 1.00 96.81 196 THR A C 1
ATOM 1508 O O . THR A 1 196 ? -21.384 -5.189 34.108 1.00 96.81 196 THR A O 1
ATOM 1511 N N . ARG A 1 197 ? -20.481 -6.399 32.444 1.00 94.44 197 ARG A N 1
ATOM 1512 C CA . ARG A 1 197 ? -20.309 -7.627 33.243 1.00 94.44 197 ARG A CA 1
ATOM 1513 C C . ARG A 1 197 ? -19.353 -7.426 34.421 1.00 94.44 197 ARG A C 1
ATOM 1515 O O . ARG A 1 197 ? -19.633 -7.893 35.518 1.00 94.44 197 ARG A O 1
ATOM 1522 N N . GLU A 1 198 ? -18.248 -6.712 34.208 1.00 93.69 198 GLU A N 1
ATOM 1523 C CA . GLU A 1 198 ? -17.285 -6.378 35.266 1.00 93.69 198 GLU A CA 1
ATOM 1524 C C . GLU A 1 198 ? -17.919 -5.487 36.350 1.00 93.69 198 GLU A C 1
ATOM 1526 O O . GLU A 1 198 ? -17.751 -5.732 37.544 1.00 93.69 198 GLU A O 1
ATOM 1531 N N . ALA A 1 199 ? -18.717 -4.491 35.952 1.00 92.69 199 ALA A N 1
ATOM 1532 C CA . ALA A 1 199 ? -19.439 -3.632 36.886 1.00 92.69 199 ALA A CA 1
ATOM 1533 C C . ALA A 1 199 ? -20.506 -4.397 37.695 1.00 92.69 199 ALA A C 1
ATOM 1535 O O . ALA A 1 199 ? -20.686 -4.124 38.884 1.00 92.69 199 ALA A O 1
ATOM 1536 N N . GLU A 1 200 ? -21.203 -5.357 37.077 1.00 92.44 200 GLU A N 1
ATOM 1537 C CA . GLU A 1 200 ? -22.172 -6.223 37.761 1.00 92.44 200 GLU A CA 1
ATOM 1538 C C . GLU A 1 200 ? -21.506 -7.138 38.799 1.00 92.44 200 GLU A C 1
ATOM 1540 O O . GLU A 1 200 ? -22.034 -7.271 39.904 1.00 92.44 200 GLU A O 1
ATOM 1545 N N . ASP A 1 201 ? -20.342 -7.713 38.486 1.00 94.19 201 ASP A N 1
ATOM 1546 C CA . ASP A 1 201 ? -19.576 -8.561 39.411 1.00 94.19 201 ASP A CA 1
ATOM 1547 C C . ASP A 1 201 ? -19.061 -7.761 40.620 1.00 94.19 201 ASP A C 1
ATOM 1549 O O . ASP A 1 201 ? -19.224 -8.172 41.771 1.00 94.19 201 ASP A O 1
ATOM 1553 N N . ILE A 1 202 ? -18.542 -6.547 40.384 1.00 93.62 202 ILE A N 1
ATOM 1554 C CA . ILE A 1 202 ? -18.123 -5.631 41.459 1.00 93.62 202 ILE A CA 1
ATOM 1555 C C . ILE A 1 202 ? -19.310 -5.240 42.351 1.00 93.62 202 ILE A C 1
ATOM 1557 O O . ILE A 1 202 ? -19.146 -5.120 43.563 1.00 93.62 202 ILE A O 1
ATOM 1561 N N . SER A 1 203 ? -20.506 -5.047 41.786 1.00 84.69 203 SER A N 1
ATOM 1562 C CA . SER A 1 203 ? -21.695 -4.659 42.556 1.00 84.69 203 SER A CA 1
ATOM 1563 C C . SER A 1 203 ? -22.317 -5.801 43.372 1.00 84.69 203 SER A C 1
ATOM 1565 O O . SER A 1 203 ? -23.125 -5.518 44.260 1.00 84.69 203 SER A O 1
ATOM 1567 N N . GLN A 1 204 ? -22.020 -7.067 43.062 1.00 84.00 204 GLN A N 1
ATOM 1568 C CA . GLN A 1 204 ? -22.555 -8.234 43.780 1.00 84.00 204 GLN A CA 1
ATOM 1569 C C . GLN A 1 204 ? -21.656 -8.712 44.930 1.00 84.00 204 GLN A C 1
ATOM 1571 O O . GLN A 1 204 ? -22.067 -9.583 45.703 1.00 84.00 204 GLN A O 1
ATOM 1576 N N . ARG A 1 205 ? -20.455 -8.143 45.053 1.00 74.94 205 ARG A N 1
ATOM 1577 C CA . ARG A 1 205 ? -19.461 -8.469 46.078 1.00 74.94 205 ARG A CA 1
ATOM 1578 C C . ARG A 1 205 ? -19.526 -7.528 47.278 1.00 74.94 205 ARG A C 1
ATOM 1580 O O . ARG A 1 205 ? -19.324 -8.039 48.404 1.00 74.94 205 ARG A O 1
#

pLDDT: mean 72.41, std 20.14, range [35.28, 97.44]